Protein AF-A0A9C9GAN4-F1 (afdb_monomer)

Secondary structure (DSSP, 8-state):
--EEEEEEE-SSSS-EEEEEEEE-SSEEEEEE-TTGGGS----SSSTT-HHHHTTSPEEEE--SS-SS-GGGGGGS--S-TT-HHHHHHHHHHHHTT--PPTTHHHHHHHHHHHSSSSSSS-EEESSHHHHHHHHH--SPPPPEE--HHHHHHHHHHHHHSSS--HHHHHHH-SPPP--SSS-EEEEEEETT--SSEEBPPPSS--SSEEEEEEEE--TTTSTTHHHHHHHHHHHHHHTT-----EEEEEETTEEEEEEE-TTB-TTS-B-EEEEHHHHHHHH-TT--STTS--HHHHHHHHHHSBTTTBS-HHHHHHHHHHHHHHHHHHT-TT--GGG-EEEE-

Radius of gyration: 19.57 Å; Cα contacts (8 Å, |Δi|>4): 624; chains: 1; bounding box: 48×38×50 Å

Solvent-accessible surface area (backbone atoms only — not comparable to full-atom values): 19011 Å² total; per-residue (Å²): 118,78,43,64,31,28,34,30,33,48,60,60,97,58,74,42,62,44,26,40,38,39,35,48,93,58,36,25,32,39,36,59,32,78,74,38,65,75,63,81,60,84,41,80,36,88,86,51,19,42,92,74,47,52,89,50,72,46,77,38,75,43,41,95,74,37,68,48,57,49,67,56,46,47,27,38,42,54,88,51,83,84,29,56,56,44,42,53,50,50,54,51,33,47,75,71,76,42,80,65,53,86,64,65,50,36,52,50,55,46,24,49,68,16,14,37,81,25,74,23,36,64,23,37,23,59,39,72,66,58,46,46,57,61,71,65,60,75,71,79,62,69,74,41,70,70,44,70,68,52,24,48,41,51,50,44,34,75,72,62,74,76,48,76,55,59,61,58,40,72,68,44,48,77,50,30,26,54,54,70,84,71,41,55,46,46,27,18,27,45,50,93,46,88,79,58,41,35,23,47,52,64,92,51,74,43,79,68,44,39,45,27,42,39,35,46,47,50,63,92,82,43,66,61,50,46,61,51,51,51,51,50,46,52,54,39,41,76,73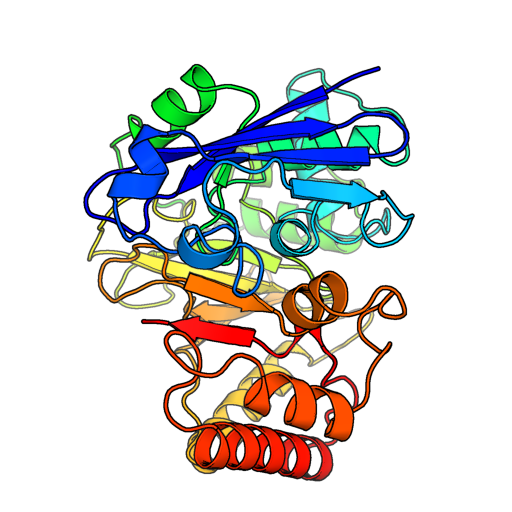,70,44,94,62,66,61,69,44,82,48,68,48,77,83,39,47,26,34,38,31,44,46,79,45,31,49,92,39,46,35,31,25,52,45,43,35,44,40,24,56,46,34,76,75,33,84,78,42,64,56,56,71,56,71,52,71,70,58,50,47,57,45,44,66,72,52,40,66,86,75,32,84,49,48,67,58,51,46,49,52,53,50,51,51,53,52,49,24,64,76,72,64,53,87,75,86,37,29,70,78,38,66,52,66,54,130

Structure (mmCIF, N/CA/C/O backbone):
data_AF-A0A9C9GAN4-F1
#
_entry.id   AF-A0A9C9GAN4-F1
#
loop_
_atom_site.group_PDB
_atom_site.id
_atom_site.type_symbol
_atom_site.label_atom_id
_atom_site.label_alt_id
_atom_site.label_comp_id
_atom_site.label_asym_id
_atom_site.label_entity_id
_atom_site.label_seq_id
_atom_site.pdbx_PDB_ins_code
_atom_site.Cartn_x
_atom_site.Cartn_y
_atom_site.Cartn_z
_atom_site.occupancy
_atom_site.B_iso_or_equiv
_atom_site.auth_seq_id
_atom_site.auth_comp_id
_atom_site.auth_asym_id
_atom_site.auth_atom_id
_atom_site.pdbx_PDB_model_num
ATOM 1 N N . MET A 1 1 ? 23.008 12.350 4.194 1.00 73.88 1 MET A N 1
ATOM 2 C CA . MET A 1 1 ? 23.650 11.175 4.845 1.00 73.88 1 MET A CA 1
ATOM 3 C C . MET A 1 1 ? 23.125 9.948 4.137 1.00 73.88 1 MET A C 1
ATOM 5 O O . MET A 1 1 ? 21.927 9.902 3.880 1.00 73.88 1 MET A O 1
ATOM 9 N N . ASP A 1 2 ? 23.997 9.008 3.795 1.00 91.94 2 ASP A N 1
ATOM 10 C CA . ASP A 1 2 ? 23.574 7.799 3.093 1.00 91.94 2 ASP A CA 1
ATOM 11 C C . ASP A 1 2 ? 22.791 6.895 4.044 1.00 91.94 2 ASP A C 1
ATOM 13 O O . ASP A 1 2 ? 23.146 6.747 5.215 1.00 91.94 2 ASP A O 1
ATOM 17 N N . ARG A 1 3 ? 21.696 6.327 3.544 1.00 95.62 3 ARG A N 1
ATOM 18 C CA . ARG A 1 3 ? 20.813 5.439 4.299 1.00 95.62 3 ARG A CA 1
ATOM 19 C C . ARG A 1 3 ? 20.802 4.072 3.657 1.00 95.62 3 ARG A C 1
ATOM 21 O O . ARG A 1 3 ? 20.780 3.966 2.433 1.00 95.62 3 ARG A O 1
ATOM 28 N N . GLU A 1 4 ? 20.760 3.041 4.481 1.00 97.62 4 GLU A N 1
ATOM 29 C CA . GLU A 1 4 ? 20.688 1.661 4.024 1.00 97.62 4 GLU A CA 1
ATOM 30 C C . GLU A 1 4 ? 19.439 0.992 4.584 1.00 97.62 4 GLU A C 1
ATOM 32 O O . GLU A 1 4 ? 19.046 1.237 5.723 1.00 97.62 4 GLU A O 1
ATOM 37 N N . ALA A 1 5 ? 18.821 0.153 3.761 1.00 98.38 5 ALA A N 1
ATOM 38 C CA . ALA A 1 5 ? 17.717 -0.708 4.145 1.00 98.38 5 ALA A CA 1
ATOM 39 C C . ALA A 1 5 ? 17.794 -2.026 3.368 1.00 98.38 5 ALA A C 1
ATOM 41 O O . ALA A 1 5 ? 18.572 -2.196 2.420 1.00 98.38 5 ALA A O 1
ATOM 42 N N . VAL A 1 6 ? 16.969 -2.984 3.758 1.00 98.56 6 VAL A N 1
ATOM 43 C CA . VAL A 1 6 ? 16.831 -4.272 3.086 1.00 98.56 6 VAL A CA 1
ATOM 44 C C . VAL A 1 6 ? 15.380 -4.480 2.698 1.00 98.56 6 VAL A C 1
ATOM 46 O O . VAL A 1 6 ? 14.474 -4.103 3.435 1.00 98.56 6 VAL A O 1
ATOM 49 N N . ILE A 1 7 ? 15.173 -5.088 1.533 1.00 98.44 7 ILE A N 1
ATOM 50 C CA . ILE A 1 7 ? 13.840 -5.468 1.068 1.00 98.44 7 ILE A CA 1
ATOM 51 C C . ILE A 1 7 ? 13.737 -6.977 1.169 1.00 98.44 7 ILE A C 1
ATOM 53 O O . ILE A 1 7 ? 14.626 -7.700 0.705 1.00 98.44 7 ILE A O 1
ATOM 57 N N . TRP A 1 8 ? 12.671 -7.436 1.802 1.00 98.00 8 TRP A N 1
ATOM 58 C CA . TRP A 1 8 ? 12.311 -8.834 1.959 1.00 98.00 8 TRP A CA 1
ATOM 59 C C . TRP A 1 8 ? 10.917 -9.068 1.389 1.00 98.00 8 TRP A C 1
ATOM 61 O O . TRP A 1 8 ? 10.168 -8.134 1.109 1.00 98.00 8 TRP A O 1
ATOM 71 N N . THR A 1 9 ? 10.588 -10.335 1.181 1.00 96.06 9 THR A N 1
ATOM 72 C CA . THR A 1 9 ? 9.240 -10.741 0.806 1.00 96.06 9 THR A CA 1
ATOM 73 C C . THR A 1 9 ? 8.926 -12.125 1.354 1.00 96.06 9 THR A C 1
ATOM 75 O O . THR A 1 9 ? 9.823 -12.959 1.495 1.00 96.06 9 THR A O 1
ATOM 78 N N . SER A 1 10 ? 7.650 -12.376 1.639 1.00 93.81 10 SER A N 1
ATOM 79 C CA . SER A 1 10 ? 7.118 -13.668 2.090 1.00 93.81 10 SER A CA 1
ATOM 80 C C . SER A 1 10 ? 6.132 -14.301 1.099 1.00 93.81 10 SER A C 1
ATOM 82 O O . SER A 1 10 ? 5.402 -15.218 1.470 1.00 93.81 10 SER A O 1
ATOM 84 N N . ILE A 1 11 ? 6.136 -13.848 -0.163 1.00 92.81 11 ILE A N 1
ATOM 85 C CA . ILE A 1 11 ? 5.285 -14.397 -1.236 1.00 92.81 11 ILE A CA 1
ATOM 86 C C . ILE A 1 11 ? 5.569 -15.882 -1.532 1.00 92.81 11 ILE A C 1
ATOM 88 O O . ILE A 1 11 ? 4.674 -16.619 -1.930 1.00 92.81 11 ILE A O 1
ATOM 92 N N . GLY A 1 12 ? 6.806 -16.340 -1.313 1.00 91.00 12 GLY A N 1
ATOM 93 C CA . GLY A 1 12 ? 7.198 -17.737 -1.500 1.00 91.00 12 GLY A CA 1
ATOM 94 C C . GLY A 1 12 ? 6.859 -18.654 -0.315 1.00 91.00 12 GLY A C 1
ATOM 95 O O . GLY A 1 12 ? 6.053 -18.352 0.573 1.00 91.00 12 GLY A O 1
ATOM 96 N N . ASP A 1 13 ? 7.528 -19.806 -0.269 1.00 88.88 13 ASP A N 1
ATOM 97 C CA . ASP A 1 13 ? 7.357 -20.775 0.821 1.00 88.88 13 ASP A CA 1
ATOM 98 C C . ASP A 1 13 ? 7.878 -20.251 2.162 1.00 88.88 13 ASP A C 1
ATOM 100 O O . ASP A 1 13 ? 7.278 -20.518 3.207 1.00 88.88 13 ASP A O 1
ATOM 104 N N . ALA A 1 14 ? 8.950 -19.458 2.122 1.00 91.25 14 ALA A N 1
ATOM 105 C CA . ALA A 1 14 ? 9.572 -18.837 3.281 1.00 91.25 14 ALA A CA 1
ATOM 106 C C . ALA A 1 14 ? 9.939 -17.369 2.998 1.00 91.25 14 ALA A C 1
ATOM 108 O O . ALA A 1 14 ? 10.222 -17.021 1.847 1.00 91.25 14 ALA A O 1
ATOM 109 N N . PRO A 1 15 ? 9.984 -16.514 4.037 1.00 94.50 15 PRO A N 1
ATOM 110 C CA . PRO A 1 15 ? 10.507 -15.163 3.913 1.00 94.50 15 PRO A CA 1
ATOM 111 C C . PRO A 1 15 ? 11.951 -15.164 3.417 1.00 94.50 15 PRO A C 1
ATOM 113 O O . PRO A 1 15 ? 12.799 -15.901 3.924 1.00 94.50 15 PRO A O 1
ATOM 116 N N . VAL A 1 16 ? 12.244 -14.315 2.438 1.00 96.62 16 VAL A N 1
ATOM 117 C CA . VAL A 1 16 ? 13.565 -14.235 1.817 1.00 96.62 16 VAL A CA 1
ATOM 118 C C . VAL A 1 16 ? 13.952 -12.783 1.560 1.00 96.62 16 VAL A C 1
ATOM 120 O O . VAL A 1 16 ? 13.134 -11.944 1.180 1.00 96.62 16 VAL A O 1
ATOM 123 N N . LYS A 1 17 ? 15.239 -12.486 1.747 1.00 98.12 17 LYS A N 1
ATOM 124 C CA . LYS A 1 17 ? 15.824 -11.196 1.391 1.00 98.12 17 LYS A CA 1
ATOM 125 C C . LYS A 1 17 ? 15.865 -11.035 -0.126 1.00 98.12 17 LYS A C 1
ATOM 127 O O . LYS A 1 17 ? 16.657 -11.707 -0.789 1.00 98.12 17 LYS A O 1
ATOM 132 N N . MET A 1 18 ? 15.099 -10.080 -0.639 1.00 98.38 18 MET A N 1
ATOM 133 C CA . MET A 1 18 ? 15.106 -9.684 -2.044 1.00 98.38 18 MET A CA 1
ATOM 134 C C . MET A 1 18 ? 16.386 -8.932 -2.402 1.00 98.38 18 MET A C 1
ATOM 136 O O . MET A 1 18 ? 17.047 -9.246 -3.391 1.00 98.38 18 MET A O 1
ATOM 140 N N . GLY A 1 19 ? 16.789 -7.966 -1.575 1.00 98.19 19 GLY A N 1
ATOM 141 C CA . GLY A 1 19 ? 17.949 -7.142 -1.886 1.00 98.19 19 GLY A CA 1
ATOM 142 C C . GLY A 1 19 ? 18.266 -6.066 -0.860 1.00 98.19 19 GLY A C 1
ATOM 143 O O . GLY A 1 19 ? 17.777 -6.087 0.271 1.00 98.19 19 GLY A O 1
ATOM 144 N N . ARG A 1 20 ? 19.147 -5.148 -1.256 1.00 98.19 20 ARG A N 1
ATOM 145 C CA . ARG A 1 20 ? 19.578 -4.001 -0.448 1.00 98.19 20 ARG A CA 1
ATOM 146 C C . ARG A 1 20 ? 19.237 -2.699 -1.147 1.00 98.19 20 ARG A C 1
ATOM 148 O O . ARG A 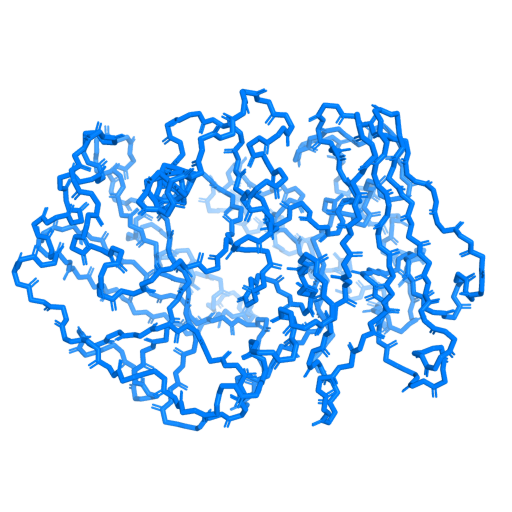1 20 ? 19.497 -2.561 -2.342 1.00 98.19 20 ARG A O 1
ATOM 155 N N . LEU A 1 21 ? 18.728 -1.759 -0.367 1.00 97.81 21 LEU A N 1
ATOM 156 C CA . LEU A 1 21 ? 18.420 -0.396 -0.755 1.00 97.81 21 LEU A CA 1
ATOM 157 C C . LEU A 1 21 ? 19.484 0.539 -0.174 1.00 97.81 21 LEU A C 1
ATOM 159 O O . LEU A 1 21 ? 19.800 0.441 1.007 1.00 97.81 21 LEU A O 1
ATOM 163 N N . ASN A 1 22 ? 20.012 1.448 -0.987 1.00 97.50 22 ASN A N 1
ATOM 164 C CA . ASN A 1 22 ? 20.910 2.515 -0.546 1.00 97.50 22 ASN A CA 1
ATOM 165 C C . ASN A 1 22 ? 20.345 3.843 -1.036 1.00 97.50 22 ASN A C 1
ATOM 167 O O . ASN A 1 22 ? 20.070 3.981 -2.228 1.00 97.50 22 ASN A O 1
ATOM 171 N N . VAL A 1 23 ? 20.162 4.810 -0.146 1.00 96.94 23 VAL A N 1
ATOM 172 C CA . VAL A 1 23 ? 19.551 6.098 -0.477 1.00 96.94 23 VAL A CA 1
ATOM 173 C C . VAL A 1 23 ? 20.495 7.227 -0.109 1.00 96.94 23 VAL A C 1
ATOM 175 O O . VAL A 1 23 ? 20.804 7.431 1.062 1.00 96.94 23 VAL A O 1
ATOM 178 N N . THR A 1 24 ? 20.934 7.962 -1.123 1.00 95.56 24 THR A N 1
ATOM 179 C CA . THR A 1 24 ? 21.704 9.201 -0.989 1.00 95.56 24 THR A CA 1
ATOM 180 C C . THR A 1 24 ? 20.769 10.394 -1.143 1.00 95.56 24 THR A C 1
ATOM 182 O O . THR A 1 24 ? 19.572 10.231 -1.383 1.00 95.56 24 THR A O 1
ATOM 185 N N . ASP A 1 25 ? 21.297 11.613 -1.064 1.00 91.25 25 ASP A N 1
ATOM 186 C CA . ASP A 1 25 ? 20.499 12.827 -1.260 1.00 91.25 25 ASP A CA 1
ATOM 187 C C . ASP A 1 25 ? 19.933 12.960 -2.696 1.00 91.25 25 ASP A C 1
ATOM 189 O O . ASP A 1 25 ? 18.913 13.615 -2.891 1.00 91.25 25 ASP A O 1
ATOM 193 N N . GLU A 1 26 ? 20.509 12.260 -3.682 1.00 94.06 26 GLU A N 1
ATOM 194 C CA . GLU A 1 26 ? 20.117 12.351 -5.100 1.00 94.06 26 GLU A CA 1
ATOM 195 C C . GLU A 1 26 ? 19.496 11.067 -5.664 1.00 94.06 26 GLU A C 1
ATOM 197 O O . GLU A 1 26 ? 18.663 11.117 -6.574 1.00 94.06 26 GLU A O 1
ATOM 202 N N . GLU A 1 27 ? 19.890 9.904 -5.145 1.00 96.56 27 GLU A N 1
ATOM 203 C CA . GLU A 1 27 ? 19.572 8.614 -5.753 1.00 96.56 27 GLU A CA 1
ATOM 204 C C . GLU A 1 27 ? 19.102 7.587 -4.727 1.00 96.56 27 GLU A C 1
ATOM 206 O O . GLU A 1 27 ? 19.539 7.555 -3.580 1.00 96.56 27 GLU A O 1
ATOM 211 N N . CYS A 1 28 ? 18.227 6.701 -5.182 1.00 97.31 28 CYS A N 1
ATOM 212 C CA . CYS A 1 28 ? 17.816 5.496 -4.491 1.00 97.31 28 CYS A CA 1
ATOM 213 C C . CYS A 1 28 ? 18.294 4.307 -5.334 1.00 97.31 28 CYS A C 1
ATOM 215 O O . CYS A 1 28 ? 17.951 4.193 -6.509 1.00 97.31 28 CYS A O 1
ATOM 217 N N . ARG A 1 29 ? 19.148 3.451 -4.773 1.00 97.94 29 ARG A N 1
ATOM 218 C CA . ARG A 1 29 ? 19.793 2.345 -5.485 1.00 97.94 29 ARG A CA 1
ATOM 219 C C . ARG A 1 29 ? 19.383 1.015 -4.887 1.00 97.94 29 ARG A C 1
ATOM 221 O O . ARG A 1 29 ? 19.499 0.835 -3.677 1.00 97.94 29 ARG A O 1
ATOM 228 N N . PHE A 1 30 ? 18.984 0.070 -5.727 1.00 98.19 30 PHE A N 1
ATOM 229 C CA . PHE A 1 30 ? 18.618 -1.275 -5.301 1.00 98.19 30 PHE A CA 1
ATOM 230 C C . PHE A 1 30 ? 19.500 -2.328 -5.967 1.00 98.19 30 PHE A C 1
ATOM 232 O O . PHE A 1 30 ? 19.786 -2.256 -7.160 1.00 98.19 30 PHE A O 1
ATOM 239 N N . ASN A 1 31 ? 19.922 -3.321 -5.189 1.00 97.50 31 ASN A N 1
ATOM 240 C CA . ASN A 1 31 ? 20.657 -4.479 -5.685 1.00 97.50 31 ASN A CA 1
ATOM 241 C C . ASN A 1 31 ? 19.983 -5.754 -5.198 1.00 97.50 31 ASN A C 1
ATOM 243 O O . ASN A 1 31 ? 19.834 -5.943 -3.986 1.00 97.50 31 ASN A O 1
ATOM 247 N N . PHE A 1 32 ? 19.652 -6.648 -6.128 1.00 98.06 32 PHE A N 1
ATOM 248 C CA . PHE A 1 32 ? 19.193 -7.984 -5.780 1.00 98.06 32 PHE A CA 1
ATOM 249 C C . PHE A 1 32 ? 20.263 -8.746 -4.998 1.00 98.06 32 PHE A C 1
ATOM 251 O O . PHE A 1 32 ? 21.462 -8.675 -5.282 1.00 98.06 32 PHE A O 1
ATOM 258 N N . ASN A 1 33 ? 19.814 -9.527 -4.022 1.00 97.50 33 ASN A N 1
ATOM 259 C CA . ASN A 1 33 ? 20.641 -10.563 -3.431 1.00 97.50 33 ASN A CA 1
ATOM 260 C C . ASN A 1 33 ? 20.889 -11.650 -4.496 1.00 97.50 33 ASN A C 1
ATOM 262 O O . ASN A 1 33 ? 19.915 -12.140 -5.069 1.00 97.50 33 ASN A O 1
ATOM 266 N N . PRO A 1 34 ? 22.140 -12.077 -4.759 1.00 95.88 34 PRO A N 1
ATOM 267 C CA . PRO A 1 34 ? 22.415 -13.128 -5.737 1.00 95.88 34 PRO A CA 1
ATOM 268 C C . PRO A 1 34 ? 21.604 -14.408 -5.521 1.00 95.88 34 PRO A C 1
ATOM 270 O O . PRO A 1 34 ? 21.174 -15.009 -6.495 1.00 95.88 34 PRO A O 1
ATOM 273 N N . ALA A 1 35 ? 21.344 -14.792 -4.266 1.00 95.81 35 ALA A N 1
ATOM 274 C CA . ALA A 1 35 ? 20.521 -15.963 -3.961 1.00 95.81 35 ALA A CA 1
ATOM 275 C C . ALA A 1 35 ? 19.043 -15.770 -4.342 1.00 95.81 35 ALA A C 1
ATOM 277 O O . ALA A 1 35 ? 18.369 -16.739 -4.669 1.00 95.81 35 ALA A O 1
ATOM 278 N N . TYR A 1 36 ? 18.542 -14.530 -4.327 1.00 97.31 36 TYR A N 1
ATOM 279 C CA . TYR A 1 36 ? 17.162 -14.223 -4.702 1.00 97.31 36 TYR A CA 1
ATOM 280 C C . TYR A 1 36 ? 16.914 -14.419 -6.199 1.00 97.31 36 TYR A C 1
ATOM 282 O O . TYR A 1 36 ? 15.849 -14.886 -6.592 1.00 97.31 36 TYR A O 1
ATOM 290 N N . LEU A 1 37 ? 17.913 -14.118 -7.034 1.00 96.19 37 LEU A N 1
ATOM 291 C CA . LEU A 1 37 ? 17.822 -14.270 -8.491 1.00 96.19 37 LEU A CA 1
ATOM 292 C C . LEU A 1 37 ? 17.569 -15.724 -8.925 1.00 96.19 37 LEU A C 1
ATOM 294 O O . LEU A 1 37 ? 17.035 -15.947 -10.005 1.00 96.19 37 LEU A O 1
ATOM 298 N N . GLU A 1 38 ? 17.898 -16.695 -8.072 1.00 95.00 38 GLU A N 1
ATOM 299 C CA . GLU A 1 38 ? 17.696 -18.127 -8.322 1.00 95.00 38 GLU A CA 1
ATOM 300 C C . GLU A 1 38 ? 16.303 -18.627 -7.877 1.00 95.00 38 GLU A C 1
ATOM 302 O O . GLU A 1 38 ? 15.956 -19.783 -8.107 1.00 95.00 38 GLU A O 1
ATOM 307 N N . THR A 1 39 ? 15.487 -17.785 -7.226 1.00 94.25 39 THR A N 1
ATOM 308 C CA . THR A 1 39 ? 14.204 -18.203 -6.617 1.00 94.25 39 THR A CA 1
ATOM 309 C C . THR A 1 39 ? 13.027 -18.241 -7.589 1.00 94.25 39 THR A C 1
ATOM 311 O O . THR A 1 39 ? 11.997 -18.826 -7.270 1.00 94.25 39 THR A O 1
ATOM 314 N N . SER A 1 40 ? 13.154 -17.615 -8.764 1.00 92.62 40 SER A N 1
ATOM 315 C CA . SER A 1 40 ? 12.046 -17.369 -9.707 1.00 92.62 40 SER A CA 1
ATOM 316 C C . SER A 1 40 ? 10.866 -16.564 -9.132 1.00 92.62 40 SER A C 1
ATOM 318 O O . SER A 1 40 ? 9.820 -16.487 -9.770 1.00 92.62 40 SER A O 1
ATOM 320 N N . LEU A 1 41 ? 11.019 -15.952 -7.951 1.00 94.50 41 LEU A N 1
ATOM 321 C CA . LEU A 1 41 ? 9.993 -15.103 -7.345 1.00 94.50 41 LEU A CA 1
ATOM 322 C C . LEU A 1 41 ? 9.917 -13.723 -8.037 1.00 94.50 41 LEU A C 1
ATOM 324 O O . LEU A 1 41 ? 10.906 -13.283 -8.636 1.00 94.50 41 LEU A O 1
ATOM 328 N N . PRO A 1 42 ? 8.774 -13.014 -7.943 1.00 94.38 42 PRO A N 1
ATOM 329 C CA . PRO A 1 42 ? 8.617 -11.659 -8.480 1.00 94.38 42 PRO A CA 1
ATOM 330 C C . PRO A 1 42 ? 9.601 -10.649 -7.874 1.00 94.38 42 PRO A C 1
ATOM 332 O O . PRO A 1 42 ? 10.031 -10.795 -6.739 1.00 94.38 42 PRO A O 1
ATOM 335 N N . GLY A 1 43 ? 9.959 -9.596 -8.613 1.00 94.94 43 GLY A N 1
ATOM 336 C CA . GLY A 1 43 ? 10.813 -8.518 -8.087 1.00 94.94 43 GLY A CA 1
ATOM 337 C C . GLY A 1 43 ? 10.036 -7.477 -7.291 1.00 94.94 43 GLY A C 1
ATOM 338 O O . GLY A 1 43 ? 8.906 -7.727 -6.897 1.00 94.94 43 GLY A O 1
ATOM 339 N N . MET A 1 44 ? 10.617 -6.285 -7.108 1.00 94.94 44 MET A N 1
ATOM 340 C CA . MET A 1 44 ? 9.903 -5.171 -6.458 1.00 94.94 44 MET A CA 1
ATOM 341 C C . MET A 1 44 ? 8.642 -4.765 -7.233 1.00 94.94 44 MET A C 1
ATOM 343 O O . MET A 1 44 ? 7.669 -4.321 -6.631 1.00 94.94 44 MET A O 1
ATOM 347 N N . GLY A 1 45 ? 8.686 -4.906 -8.559 1.00 94.81 45 GLY A N 1
ATOM 348 C CA . GLY A 1 45 ? 7.623 -4.532 -9.481 1.00 94.81 45 GLY A CA 1
ATOM 349 C C . GLY A 1 45 ? 7.819 -5.174 -10.853 1.00 94.81 45 GLY A C 1
ATOM 350 O O . GLY A 1 45 ? 8.818 -5.853 -11.112 1.00 94.81 45 GLY A O 1
ATOM 351 N N . VAL A 1 46 ? 6.875 -4.917 -11.750 1.00 94.06 46 VAL A N 1
ATOM 352 C CA . VAL A 1 46 ? 6.776 -5.445 -13.113 1.00 94.06 46 VAL A CA 1
ATOM 353 C C . VAL A 1 46 ? 8.043 -5.149 -13.917 1.00 94.06 46 VAL A C 1
ATOM 355 O O . VAL A 1 46 ? 8.629 -6.048 -14.524 1.00 94.06 46 VAL A O 1
ATOM 358 N N . LEU A 1 47 ? 8.498 -3.892 -13.896 1.00 93.56 47 LEU A N 1
ATOM 359 C CA . LEU A 1 47 ? 9.686 -3.445 -14.637 1.00 93.56 47 LEU A CA 1
ATOM 360 C C . LEU A 1 47 ? 10.998 -3.703 -13.882 1.00 93.56 47 LEU A C 1
ATOM 362 O O . LEU A 1 47 ? 12.071 -3.705 -14.483 1.00 93.56 47 LEU A O 1
ATOM 366 N N . HIS A 1 48 ? 10.913 -3.969 -12.580 1.00 94.88 48 HIS A N 1
ATOM 367 C CA . HIS A 1 48 ? 12.041 -4.271 -11.705 1.00 94.88 48 HIS A CA 1
ATOM 368 C C . HIS A 1 48 ? 12.032 -5.745 -11.264 1.00 94.88 48 HIS A C 1
ATOM 370 O O . HIS A 1 48 ? 12.276 -6.062 -10.098 1.00 94.88 48 HIS A O 1
ATOM 376 N N . SER A 1 49 ? 11.759 -6.656 -12.205 1.00 92.69 49 SER A N 1
ATOM 377 C CA . SER A 1 49 ? 11.770 -8.107 -11.981 1.00 92.69 49 SER A CA 1
ATOM 378 C C . SER A 1 49 ? 13.182 -8.717 -12.104 1.00 92.69 49 SER A C 1
ATOM 380 O O . SER A 1 49 ? 14.014 -8.202 -12.862 1.00 92.69 49 SER A O 1
ATOM 382 N N . PRO A 1 50 ? 13.483 -9.843 -11.421 1.00 93.81 50 PRO A N 1
ATOM 383 C CA . PRO A 1 50 ? 14.791 -10.498 -11.492 1.00 93.81 50 PRO A CA 1
ATOM 384 C C . PRO A 1 50 ? 15.229 -10.849 -12.915 1.00 93.81 50 PRO A C 1
ATOM 386 O O . PRO A 1 50 ? 16.398 -10.676 -13.252 1.00 93.81 50 PRO A O 1
ATOM 389 N N . GLY A 1 51 ? 14.295 -11.296 -13.762 1.00 89.75 51 GLY A N 1
ATOM 390 C CA . GLY A 1 51 ? 14.579 -11.679 -15.148 1.00 89.75 51 GLY A CA 1
ATOM 391 C C . GLY A 1 51 ? 14.974 -10.506 -16.052 1.00 89.75 51 GLY A C 1
ATOM 392 O O . GLY A 1 51 ? 15.716 -10.704 -17.010 1.00 89.75 51 GLY A O 1
ATOM 393 N N . ILE A 1 52 ? 14.519 -9.289 -15.736 1.00 89.75 52 ILE A N 1
ATOM 394 C CA . ILE A 1 52 ? 14.857 -8.068 -16.484 1.00 89.75 52 ILE A CA 1
ATOM 395 C C . ILE A 1 52 ? 16.155 -7.453 -15.950 1.00 89.75 52 ILE A C 1
ATOM 397 O O . ILE A 1 52 ? 17.034 -7.061 -16.716 1.00 89.75 52 ILE A O 1
ATOM 401 N N . VAL A 1 53 ? 16.278 -7.357 -14.627 1.00 91.81 53 VAL A N 1
ATOM 402 C CA . VAL A 1 53 ? 17.341 -6.589 -13.962 1.00 91.81 53 VAL A CA 1
ATOM 403 C C . VAL A 1 53 ? 18.614 -7.413 -13.771 1.00 91.81 53 VAL A C 1
ATOM 405 O O . VAL A 1 53 ? 19.730 -6.914 -13.961 1.00 91.81 53 VAL A O 1
ATOM 408 N N . GLY A 1 54 ? 18.463 -8.683 -13.391 1.00 92.00 54 GLY A N 1
ATOM 409 C CA . GLY A 1 54 ? 19.563 -9.569 -13.034 1.00 92.00 54 GLY A CA 1
ATOM 410 C C . GLY A 1 54 ? 20.436 -8.997 -11.914 1.00 92.00 54 GLY A C 1
ATOM 411 O O . GLY A 1 54 ? 19.955 -8.589 -10.860 1.00 92.00 54 GLY A O 1
ATOM 412 N N . ARG A 1 55 ? 21.754 -8.973 -12.144 1.00 92.38 55 ARG A N 1
ATOM 413 C CA . ARG A 1 55 ? 22.755 -8.485 -11.174 1.00 92.38 55 ARG A CA 1
ATOM 414 C C . ARG A 1 55 ? 23.057 -6.990 -11.294 1.00 92.38 55 ARG A C 1
ATOM 416 O O . ARG A 1 55 ? 23.944 -6.502 -10.597 1.00 92.38 55 ARG A O 1
ATOM 423 N N . ASN A 1 56 ? 22.388 -6.282 -12.200 1.00 92.06 56 ASN A N 1
ATOM 424 C CA . ASN A 1 56 ? 22.651 -4.865 -12.399 1.00 92.06 56 ASN A CA 1
ATOM 425 C C . ASN A 1 56 ? 22.044 -4.047 -11.249 1.00 92.06 56 ASN A C 1
ATOM 427 O O . ASN A 1 56 ? 20.910 -4.323 -10.851 1.00 92.06 56 ASN A O 1
ATOM 431 N N . PRO A 1 57 ? 22.755 -3.032 -10.728 1.00 93.00 57 PRO A N 1
ATOM 432 C CA . PRO A 1 57 ? 22.162 -2.100 -9.783 1.00 93.00 57 PRO A CA 1
ATOM 433 C C . PRO A 1 57 ? 21.035 -1.325 -10.467 1.00 93.00 57 PRO A C 1
ATOM 435 O O . PRO A 1 57 ? 21.244 -0.698 -11.508 1.00 93.00 57 PRO A O 1
ATOM 438 N N . LEU A 1 58 ? 19.857 -1.317 -9.853 1.00 96.25 58 LEU A N 1
ATOM 439 C CA . LEU A 1 58 ? 18.816 -0.357 -10.190 1.00 96.25 58 LEU A CA 1
ATOM 440 C C . LEU A 1 58 ? 19.176 0.988 -9.580 1.00 96.25 58 LEU A C 1
ATOM 442 O O . LEU A 1 58 ? 19.569 1.061 -8.414 1.00 96.25 58 LEU A O 1
ATOM 446 N N . VAL A 1 59 ? 19.012 2.054 -10.357 1.00 96.56 59 VAL A N 1
ATOM 447 C CA . VAL A 1 59 ? 19.256 3.426 -9.912 1.00 96.56 59 VAL A CA 1
ATOM 448 C C . VAL A 1 59 ? 18.028 4.262 -10.230 1.00 96.56 59 VAL A C 1
ATOM 450 O O . VAL A 1 59 ? 17.677 4.461 -11.392 1.00 96.56 59 VAL A O 1
ATOM 453 N N . TRP A 1 60 ? 17.393 4.771 -9.183 1.00 96.69 60 TRP A N 1
ATOM 454 C CA . TRP A 1 60 ? 16.283 5.700 -9.260 1.00 96.69 60 TRP A CA 1
ATOM 455 C C . TRP A 1 60 ? 16.748 7.096 -8.861 1.00 96.69 60 TRP A C 1
ATOM 457 O O . TRP A 1 60 ? 17.260 7.302 -7.759 1.00 96.69 60 TRP A O 1
ATOM 467 N N . LYS A 1 61 ? 16.555 8.074 -9.748 1.00 95.81 61 LYS A N 1
ATOM 468 C CA . LYS A 1 61 ? 16.801 9.479 -9.415 1.00 95.81 61 LYS A CA 1
ATOM 469 C C . LYS A 1 61 ? 15.648 9.980 -8.552 1.00 95.81 61 LYS A C 1
ATOM 471 O O . LYS A 1 61 ? 14.508 9.998 -9.010 1.00 95.81 61 LYS A O 1
ATOM 476 N N . ARG A 1 62 ? 15.952 10.407 -7.327 1.00 94.06 62 ARG A N 1
ATOM 477 C CA . ARG A 1 62 ? 14.945 10.859 -6.366 1.00 94.06 62 ARG A CA 1
ATOM 478 C C . ARG A 1 62 ? 14.241 12.107 -6.885 1.00 94.06 62 ARG A C 1
ATOM 480 O O . ARG A 1 62 ? 14.854 12.997 -7.478 1.00 94.06 62 ARG A O 1
ATOM 487 N N . THR A 1 63 ? 12.942 12.164 -6.644 1.00 92.19 63 THR A N 1
ATOM 488 C CA . THR A 1 63 ? 12.108 13.337 -6.910 1.00 92.19 63 THR A CA 1
ATOM 489 C C . THR A 1 63 ? 11.285 13.650 -5.667 1.00 92.19 63 THR A C 1
ATOM 491 O O . THR A 1 63 ? 11.191 12.826 -4.760 1.00 92.19 63 THR A O 1
ATOM 494 N N . GLU A 1 64 ? 10.670 14.829 -5.624 1.00 88.00 64 GLU A N 1
ATOM 495 C CA . GLU A 1 64 ? 9.742 15.199 -4.548 1.00 88.00 64 GLU A CA 1
ATOM 496 C C . GLU A 1 64 ? 8.578 14.198 -4.426 1.00 88.00 64 GLU A C 1
ATOM 498 O O . GLU A 1 64 ? 8.154 13.838 -3.331 1.00 88.00 64 GLU A O 1
ATOM 503 N N . TYR A 1 65 ? 8.105 13.686 -5.561 1.00 88.06 65 TYR A N 1
ATOM 504 C CA . TYR A 1 65 ? 6.976 12.762 -5.622 1.00 88.06 65 TYR A CA 1
ATOM 505 C C . TYR A 1 65 ? 7.369 11.319 -5.294 1.00 88.06 65 TYR A C 1
ATOM 507 O O . TYR A 1 65 ? 6.664 10.625 -4.551 1.00 88.06 65 TYR A O 1
ATOM 515 N N . PHE A 1 66 ? 8.527 10.896 -5.803 1.00 93.44 66 PHE A N 1
ATOM 516 C CA . PHE A 1 66 ? 9.112 9.573 -5.608 1.00 93.44 66 PHE A CA 1
ATOM 517 C C . PHE A 1 66 ? 10.490 9.712 -4.951 1.00 93.44 66 PHE A C 1
ATOM 519 O O . PHE A 1 66 ? 11.518 9.689 -5.644 1.00 93.44 66 PHE A O 1
ATOM 526 N N . PRO A 1 67 ? 10.527 9.888 -3.616 1.00 92.31 67 PRO A N 1
ATOM 527 C CA . PRO A 1 67 ? 11.780 10.023 -2.879 1.00 92.31 67 PRO A CA 1
ATOM 528 C C . PRO A 1 67 ? 12.535 8.689 -2.742 1.00 92.31 67 PRO A C 1
ATOM 530 O O . PRO A 1 67 ? 13.720 8.693 -2.409 1.00 92.31 67 PRO A O 1
ATOM 533 N N . VAL A 1 68 ? 11.854 7.577 -3.026 1.00 95.38 68 VAL A N 1
ATOM 534 C CA . VAL A 1 68 ? 12.359 6.206 -3.193 1.00 95.38 68 VAL A CA 1
ATOM 535 C C . VAL A 1 68 ? 11.766 5.613 -4.481 1.00 95.38 68 VAL A C 1
ATOM 537 O O . VAL A 1 68 ? 11.019 6.306 -5.178 1.00 95.38 68 VAL A O 1
ATOM 540 N N . PHE A 1 69 ? 12.089 4.356 -4.799 1.00 96.94 69 PHE A N 1
ATOM 541 C CA . PHE A 1 69 ? 11.472 3.622 -5.911 1.00 96.94 69 PHE A CA 1
ATOM 542 C C . PHE A 1 69 ? 9.931 3.706 -5.872 1.00 96.94 69 PHE A C 1
ATOM 544 O O . PHE A 1 69 ? 9.358 3.564 -4.784 1.00 96.94 69 PHE A O 1
ATOM 551 N N . PRO A 1 70 ? 9.252 3.930 -7.016 1.00 95.81 70 PRO A N 1
ATOM 552 C CA . PRO A 1 70 ? 7.792 4.029 -7.075 1.00 95.81 70 PRO A CA 1
ATOM 553 C C . PRO A 1 70 ? 7.047 2.841 -6.458 1.00 95.81 70 PRO A C 1
ATOM 555 O O . PRO A 1 70 ? 6.008 3.042 -5.831 1.00 95.81 70 PRO A O 1
ATOM 558 N N . GLU A 1 71 ? 7.615 1.638 -6.529 1.00 95.88 71 GLU A N 1
ATOM 559 C CA . GLU A 1 71 ? 7.049 0.406 -5.968 1.00 95.88 71 GLU A CA 1
ATOM 560 C C . GLU A 1 71 ? 6.885 0.462 -4.449 1.00 95.88 71 GLU A C 1
ATOM 562 O O . GLU A 1 71 ? 6.006 -0.183 -3.882 1.00 95.88 71 GLU A O 1
ATOM 567 N N . LEU A 1 72 ? 7.728 1.247 -3.778 1.00 95.31 72 LEU A N 1
ATOM 568 C CA . LEU A 1 72 ? 7.722 1.398 -2.325 1.00 95.31 72 LEU A CA 1
ATOM 569 C C . LEU A 1 72 ? 6.834 2.563 -1.874 1.00 95.31 72 LEU A C 1
ATOM 571 O O . LEU A 1 72 ? 6.677 2.791 -0.677 1.00 95.31 72 LEU A O 1
ATOM 575 N N . LYS A 1 73 ? 6.243 3.321 -2.809 1.00 89.50 73 LYS A N 1
ATOM 576 C CA . LYS A 1 73 ? 5.448 4.516 -2.497 1.00 89.50 73 LYS A CA 1
ATOM 577 C C . LYS A 1 73 ? 4.211 4.189 -1.662 1.00 89.50 73 LYS A C 1
ATOM 579 O O . LYS A 1 73 ? 3.852 4.982 -0.799 1.00 89.50 73 LYS A O 1
ATOM 584 N N . SER A 1 74 ? 3.587 3.033 -1.888 1.00 86.31 74 SER A N 1
ATOM 585 C CA . SER A 1 74 ? 2.410 2.574 -1.132 1.00 86.31 74 SER A CA 1
ATOM 586 C C . SER A 1 74 ? 2.706 2.307 0.349 1.00 86.31 74 SER A C 1
ATOM 588 O O . SER A 1 74 ? 1.778 2.317 1.158 1.00 86.31 74 SER A O 1
ATOM 590 N N . LEU A 1 75 ? 3.984 2.111 0.691 1.00 92.06 75 LEU A N 1
ATOM 591 C CA . LEU A 1 75 ? 4.502 1.867 2.041 1.00 92.06 75 LEU A CA 1
ATOM 592 C C . LEU A 1 75 ? 4.856 3.168 2.784 1.00 92.06 75 LEU A C 1
ATOM 594 O O . LEU A 1 75 ? 5.496 3.151 3.835 1.00 92.06 75 LEU A O 1
ATOM 598 N N . ILE A 1 76 ? 4.498 4.317 2.212 1.00 90.38 76 ILE A N 1
ATOM 599 C CA . ILE A 1 76 ? 4.691 5.631 2.813 1.00 90.38 76 ILE A CA 1
ATOM 600 C C . ILE A 1 76 ? 3.350 6.357 2.691 1.00 90.38 76 ILE A C 1
ATOM 602 O O . ILE A 1 76 ? 2.925 6.659 1.573 1.00 90.38 76 ILE A O 1
ATOM 606 N N . PRO A 1 77 ? 2.660 6.685 3.800 1.00 89.88 77 PRO A N 1
ATOM 607 C CA . PRO A 1 77 ? 1.405 7.419 3.706 1.00 89.88 77 PRO A CA 1
ATOM 608 C C . PRO A 1 77 ? 1.629 8.783 3.020 1.00 89.88 77 PRO A C 1
ATOM 610 O O . PRO A 1 77 ? 2.764 9.273 2.983 1.00 89.88 77 PRO A O 1
ATOM 613 N N . PRO A 1 78 ? 0.586 9.470 2.533 1.00 88.62 78 PRO A N 1
ATOM 614 C CA . PRO A 1 78 ? 0.725 10.798 1.932 1.00 88.62 78 PRO A CA 1
ATOM 615 C C . PRO A 1 78 ? 1.382 11.827 2.864 1.00 88.62 78 PRO A C 1
ATOM 617 O O . PRO A 1 78 ? 1.008 11.931 4.031 1.00 88.62 78 PRO A O 1
ATOM 620 N N . GLY A 1 79 ? 2.306 12.635 2.330 1.00 85.94 79 GLY A N 1
ATOM 621 C CA . GLY A 1 79 ? 3.110 13.629 3.067 1.00 85.94 79 GLY A CA 1
ATOM 622 C C . GLY A 1 79 ? 2.344 14.788 3.720 1.00 85.94 79 GLY A C 1
ATOM 623 O O . GLY A 1 79 ? 2.959 15.663 4.315 1.00 85.94 79 GLY A O 1
ATOM 624 N N . ASN A 1 80 ? 1.013 14.813 3.619 1.00 83.50 80 ASN A N 1
ATOM 625 C CA . ASN A 1 80 ? 0.180 15.783 4.320 1.00 83.50 80 ASN A CA 1
ATOM 626 C C . ASN A 1 80 ? 0.280 15.549 5.837 1.00 83.50 80 ASN A C 1
ATOM 628 O O . ASN A 1 80 ? 0.004 14.448 6.313 1.00 83.50 80 ASN A O 1
ATOM 632 N N . GLU A 1 81 ? 0.620 16.587 6.598 1.00 76.12 81 GLU A N 1
ATOM 633 C CA . GLU A 1 81 ? 0.709 16.528 8.062 1.00 76.12 81 GLU A CA 1
ATOM 634 C C . GLU A 1 81 ? -0.624 16.164 8.729 1.00 76.12 81 GLU A C 1
ATOM 636 O O . GLU A 1 81 ? -0.625 15.639 9.834 1.00 76.12 81 GLU A O 1
ATOM 641 N N . GLN A 1 82 ? -1.755 16.385 8.057 1.00 83.12 82 GLN A N 1
ATOM 642 C CA . GLN A 1 82 ? -3.088 15.992 8.530 1.00 83.12 82 GLN A CA 1
ATOM 643 C C . GLN A 1 82 ? -3.509 14.592 8.055 1.00 83.12 82 GLN A C 1
ATOM 645 O O . GLN A 1 82 ? -4.669 14.204 8.189 1.00 83.12 82 GLN A O 1
ATOM 650 N N . ASN A 1 83 ? -2.595 13.817 7.464 1.00 88.69 83 ASN A N 1
ATOM 651 C CA . ASN A 1 83 ? -2.872 12.428 7.132 1.00 88.69 83 ASN A CA 1
ATOM 652 C C . ASN A 1 83 ? -2.892 11.572 8.408 1.00 88.69 83 ASN A C 1
ATOM 654 O O . ASN A 1 83 ? -1.895 11.475 9.123 1.00 88.69 83 ASN A O 1
ATOM 658 N N . PHE A 1 84 ? -4.021 10.902 8.642 1.00 89.50 84 PHE A N 1
ATOM 659 C CA . PHE A 1 84 ? -4.262 10.069 9.822 1.00 89.50 84 PHE A CA 1
ATOM 660 C C . PHE A 1 84 ? -3.157 9.035 10.077 1.00 89.50 84 PHE A C 1
ATOM 662 O O . PHE A 1 84 ? -2.652 8.938 11.193 1.00 89.50 84 PHE A O 1
ATOM 669 N N . GLN A 1 85 ? -2.737 8.284 9.053 1.00 89.50 85 GLN A N 1
ATOM 670 C CA . GLN A 1 85 ? -1.708 7.261 9.240 1.00 89.50 85 GLN A CA 1
ATOM 671 C C . GLN A 1 85 ? -0.344 7.866 9.540 1.00 89.50 85 GLN A C 1
ATOM 673 O O . GLN A 1 85 ? 0.361 7.374 10.417 1.00 89.50 85 GLN A O 1
ATOM 678 N N . ARG A 1 86 ? 0.016 8.959 8.853 1.00 91.56 86 ARG A N 1
ATOM 679 C CA . ARG A 1 86 ? 1.257 9.690 9.138 1.00 91.56 86 ARG A CA 1
ATOM 680 C C . ARG A 1 86 ? 1.311 10.114 10.597 1.00 91.56 86 ARG A C 1
ATOM 682 O O . ARG A 1 86 ? 2.304 9.862 11.267 1.00 91.56 86 ARG A O 1
ATOM 689 N N . LYS A 1 87 ? 0.230 10.723 11.085 1.00 90.56 87 LYS A N 1
ATOM 690 C CA . LYS A 1 87 ? 0.107 11.173 12.472 1.00 90.56 87 LYS A CA 1
ATOM 691 C C . LYS A 1 87 ? 0.215 10.017 13.457 1.00 90.56 87 LYS A C 1
ATOM 693 O O . LYS A 1 87 ? 0.937 10.141 14.440 1.00 90.56 87 LYS A O 1
ATOM 698 N N . LEU A 1 88 ? -0.444 8.893 13.176 1.00 90.50 88 LEU A N 1
ATOM 699 C CA . LEU A 1 88 ? -0.402 7.722 14.051 1.00 90.50 88 LEU A CA 1
ATOM 700 C C . LEU A 1 88 ? 1.019 7.148 14.153 1.00 90.50 88 LEU A C 1
ATOM 702 O O . LEU A 1 88 ? 1.494 6.854 15.247 1.00 90.50 88 LEU A O 1
ATOM 706 N N . ILE A 1 89 ? 1.723 7.045 13.023 1.00 91.12 89 ILE A N 1
ATOM 707 C CA . ILE A 1 89 ? 3.099 6.535 12.988 1.00 91.12 89 ILE A CA 1
ATOM 708 C C . ILE A 1 89 ? 4.070 7.529 13.639 1.00 91.12 89 ILE A C 1
ATOM 710 O O . ILE A 1 89 ? 4.955 7.113 14.379 1.00 91.12 89 ILE A O 1
ATOM 714 N N . LEU A 1 90 ? 3.894 8.838 13.434 1.00 91.75 90 LEU A N 1
ATOM 715 C CA . LEU A 1 90 ? 4.694 9.866 14.110 1.00 91.75 90 LEU A CA 1
ATOM 716 C C . LEU A 1 90 ? 4.501 9.846 15.633 1.00 91.75 90 LEU A C 1
ATOM 718 O O . LEU A 1 90 ? 5.478 9.985 16.364 1.00 91.75 90 LEU A O 1
ATOM 722 N N . ALA A 1 91 ? 3.275 9.624 16.115 1.00 90.75 91 ALA A N 1
ATOM 723 C CA . ALA A 1 91 ? 3.009 9.449 17.542 1.00 90.75 91 ALA A CA 1
ATOM 724 C C . ALA A 1 91 ? 3.707 8.193 18.097 1.00 90.75 91 ALA A C 1
ATOM 726 O O . ALA A 1 91 ? 4.305 8.240 19.172 1.00 90.75 91 ALA A O 1
ATOM 727 N N . TYR A 1 92 ? 3.713 7.092 17.338 1.00 91.69 92 TYR A N 1
ATOM 728 C CA . TYR A 1 92 ? 4.483 5.897 17.692 1.00 91.69 92 TYR A CA 1
ATOM 729 C C . TYR A 1 92 ? 5.996 6.159 17.728 1.00 91.69 92 TYR A C 1
ATOM 731 O O . TYR A 1 92 ? 6.654 5.768 18.689 1.00 91.69 92 TYR A O 1
ATOM 739 N N . LEU A 1 93 ? 6.549 6.846 16.722 1.00 92.56 93 LEU A N 1
ATOM 740 C CA . LEU A 1 93 ? 7.969 7.211 16.676 1.00 92.56 93 LEU A CA 1
ATOM 741 C C . LEU A 1 93 ? 8.364 8.060 17.892 1.00 92.56 93 LEU A C 1
ATOM 743 O O . LEU A 1 93 ? 9.356 7.754 18.550 1.00 92.56 93 LEU A O 1
ATOM 747 N N . ALA A 1 94 ? 7.549 9.053 18.259 1.00 92.06 94 ALA A N 1
ATOM 748 C CA . ALA A 1 94 ? 7.788 9.876 19.442 1.00 92.06 94 ALA A CA 1
ATOM 749 C C . ALA A 1 94 ? 7.811 9.048 20.740 1.00 92.06 94 ALA A C 1
ATOM 751 O O . ALA A 1 94 ? 8.640 9.297 21.611 1.00 92.06 94 ALA A O 1
ATOM 752 N N . LYS A 1 95 ? 6.956 8.022 20.851 1.00 90.44 95 LYS A N 1
ATOM 753 C CA . LYS A 1 95 ? 6.904 7.109 22.007 1.00 90.44 95 LYS A CA 1
ATOM 754 C C . LYS A 1 95 ? 8.152 6.237 22.163 1.00 90.44 95 LYS A C 1
ATOM 756 O O . LYS A 1 95 ? 8.446 5.790 23.268 1.00 90.44 95 LYS A O 1
ATOM 761 N N . ILE A 1 96 ? 8.872 5.988 21.071 1.00 91.81 96 ILE A N 1
ATOM 762 C CA . ILE A 1 96 ? 10.162 5.285 21.080 1.00 91.81 96 ILE A CA 1
ATOM 763 C C . ILE A 1 96 ? 11.351 6.256 20.989 1.00 91.81 96 ILE A C 1
ATOM 765 O O . ILE A 1 96 ? 12.432 5.863 20.556 1.00 91.81 96 ILE A O 1
ATOM 769 N N . ASP A 1 97 ? 11.142 7.517 21.384 1.00 93.69 97 ASP A N 1
ATOM 770 C CA . ASP A 1 97 ? 12.139 8.593 21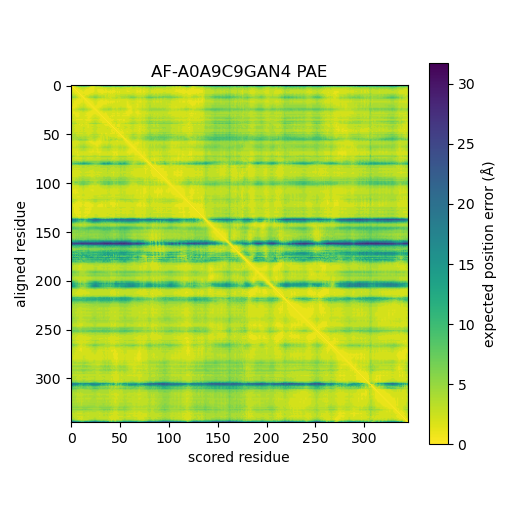.409 1.00 93.69 97 ASP A CA 1
ATOM 771 C C . ASP A 1 97 ? 12.778 8.903 20.038 1.00 93.69 97 ASP A C 1
ATOM 773 O O . ASP A 1 97 ? 13.905 9.396 19.949 1.00 93.69 97 ASP A O 1
ATOM 777 N N . VAL A 1 98 ? 12.050 8.653 18.943 1.00 93.88 98 VAL A N 1
ATOM 778 C CA . VAL A 1 98 ? 12.461 9.010 17.579 1.00 93.88 98 VAL A CA 1
ATOM 779 C C . VAL A 1 98 ? 11.657 10.213 17.096 1.00 93.88 98 VAL A C 1
ATOM 781 O O . VAL A 1 98 ? 10.448 10.149 16.902 1.00 93.88 98 VAL A O 1
ATOM 784 N N . THR A 1 99 ? 12.339 11.336 16.871 1.00 92.75 99 THR A N 1
ATOM 785 C CA . THR A 1 99 ? 11.740 12.559 16.311 1.00 92.75 99 THR A CA 1
ATOM 786 C C . THR A 1 99 ? 12.463 12.915 15.007 1.00 92.75 99 THR A C 1
ATOM 788 O O . THR A 1 99 ? 13.505 13.577 15.053 1.00 92.75 99 THR A O 1
ATOM 791 N N . PRO A 1 100 ? 11.977 12.439 13.844 1.00 91.25 100 PRO A N 1
ATOM 792 C CA . PRO A 1 100 ? 12.622 12.700 12.563 1.00 91.25 100 PRO A CA 1
ATOM 793 C C . PRO A 1 100 ? 12.516 14.177 12.175 1.00 91.25 100 PRO A C 1
ATOM 795 O O . PRO A 1 100 ? 11.564 14.871 12.536 1.00 91.25 100 PRO A O 1
ATOM 798 N N . ALA A 1 101 ? 13.474 14.658 11.381 1.00 91.00 101 ALA A N 1
ATOM 799 C CA . ALA A 1 101 ? 13.348 15.969 10.758 1.00 91.00 101 ALA A CA 1
ATOM 800 C C . ALA A 1 101 ? 12.220 15.974 9.708 1.00 91.00 101 ALA A C 1
ATOM 802 O O . ALA A 1 101 ? 11.839 14.938 9.152 1.00 91.00 101 ALA A O 1
ATOM 803 N N . ILE A 1 102 ? 11.697 17.162 9.412 1.00 87.75 102 ILE A N 1
ATOM 804 C CA . ILE A 1 102 ? 10.658 17.347 8.392 1.00 87.75 102 ILE A CA 1
ATOM 805 C C . ILE A 1 102 ? 11.193 16.924 7.014 1.00 87.75 102 ILE A C 1
ATOM 807 O O . ILE A 1 102 ? 12.374 17.094 6.701 1.00 87.75 102 ILE A O 1
ATOM 811 N N . GLY A 1 103 ? 10.304 16.400 6.170 1.00 90.25 103 GLY A N 1
ATOM 812 C CA . GLY A 1 103 ? 10.619 15.982 4.807 1.00 90.25 103 GLY A CA 1
ATOM 813 C C . GLY A 1 103 ? 11.032 14.517 4.749 1.00 90.25 103 GLY A C 1
ATOM 814 O O . GLY A 1 103 ? 10.426 13.667 5.397 1.00 90.25 103 GLY A O 1
ATOM 815 N N . PHE A 1 104 ? 12.062 14.208 3.961 1.00 92.44 104 PHE A N 1
ATOM 816 C CA . PHE A 1 104 ? 12.425 12.818 3.684 1.00 92.44 104 PHE A CA 1
ATOM 817 C C . PHE A 1 104 ? 12.863 12.022 4.920 1.00 92.44 104 PHE A C 1
ATOM 819 O O . PHE A 1 104 ? 12.640 10.819 4.953 1.00 92.44 104 PHE A O 1
ATOM 826 N N . GLU A 1 105 ? 13.441 12.658 5.946 1.00 93.75 105 GLU A N 1
ATOM 827 C CA . GLU A 1 105 ? 13.791 11.940 7.184 1.00 93.75 105 GLU A CA 1
ATOM 828 C C . GLU A 1 105 ? 12.556 11.334 7.850 1.00 93.75 105 GLU A C 1
ATOM 830 O O . GLU A 1 105 ? 12.603 10.209 8.334 1.00 93.75 105 GLU A O 1
ATOM 835 N N . THR A 1 106 ? 11.431 12.053 7.822 1.00 93.69 106 THR A N 1
ATOM 836 C CA . THR A 1 106 ? 10.154 11.540 8.323 1.00 93.69 106 THR A CA 1
ATOM 837 C C . THR A 1 106 ? 9.693 10.336 7.511 1.00 93.69 106 THR A C 1
ATOM 839 O O . THR A 1 106 ? 9.358 9.304 8.087 1.00 93.69 106 THR A O 1
ATOM 842 N N . ASP A 1 107 ? 9.711 10.435 6.181 1.00 93.94 107 ASP A N 1
ATOM 843 C CA . ASP A 1 107 ? 9.313 9.332 5.299 1.00 93.94 107 ASP A CA 1
ATOM 844 C C . ASP A 1 107 ? 10.210 8.102 5.480 1.00 93.94 107 ASP A C 1
ATOM 846 O O . ASP A 1 107 ? 9.726 6.971 5.441 1.00 93.94 107 ASP A O 1
ATOM 850 N N . TRP A 1 108 ? 11.506 8.320 5.706 1.00 95.62 108 TRP A N 1
ATOM 851 C CA . TRP A 1 108 ? 12.466 7.256 5.953 1.00 95.62 108 TRP A CA 1
ATOM 852 C C . TRP A 1 108 ? 12.189 6.527 7.267 1.00 95.62 108 TRP A C 1
ATOM 854 O O . TRP A 1 108 ? 12.066 5.304 7.257 1.00 95.62 108 TRP A O 1
ATOM 864 N N . GLU A 1 109 ? 12.036 7.249 8.381 1.00 95.44 109 GLU A N 1
ATOM 865 C CA . GLU A 1 109 ? 11.730 6.622 9.673 1.00 95.44 109 GLU A CA 1
ATOM 866 C C . GLU A 1 109 ? 10.373 5.907 9.648 1.00 95.44 109 GLU A C 1
ATOM 868 O O . GLU A 1 109 ? 10.260 4.792 10.157 1.00 95.44 109 GLU A O 1
ATOM 873 N N . ILE A 1 110 ? 9.366 6.482 8.974 1.00 94.25 110 ILE A N 1
ATOM 874 C CA . ILE A 1 110 ? 8.078 5.816 8.729 1.00 94.25 110 ILE A CA 1
ATOM 875 C C . ILE A 1 110 ? 8.286 4.491 7.989 1.00 94.25 110 ILE A C 1
ATOM 877 O O . ILE A 1 110 ? 7.756 3.463 8.413 1.00 94.25 110 ILE A O 1
ATOM 881 N N . LEU A 1 111 ? 9.072 4.492 6.909 1.00 95.31 111 LEU A N 1
ATOM 882 C CA . LEU A 1 111 ? 9.341 3.289 6.127 1.00 95.31 111 LEU A CA 1
ATOM 883 C C . LEU A 1 111 ? 10.058 2.216 6.963 1.00 95.31 111 LEU A C 1
ATOM 885 O O . LEU A 1 111 ? 9.780 1.031 6.802 1.00 95.31 111 LEU A O 1
ATOM 889 N N . MET A 1 112 ? 10.942 2.601 7.887 1.00 95.88 112 MET A N 1
ATOM 890 C CA . MET A 1 112 ? 11.655 1.642 8.741 1.00 95.88 112 MET A CA 1
ATOM 891 C C . MET A 1 112 ? 10.751 0.964 9.777 1.00 95.88 112 MET A C 1
ATOM 893 O O . MET A 1 112 ? 10.988 -0.199 10.109 1.00 95.88 112 MET A O 1
ATOM 897 N N . VAL A 1 113 ? 9.725 1.657 10.285 1.00 93.50 113 VAL A N 1
ATOM 898 C CA . VAL A 1 113 ? 8.835 1.116 11.333 1.00 93.50 113 VAL A CA 1
ATOM 899 C C . VAL A 1 113 ? 7.521 0.540 10.808 1.00 93.50 113 VAL A C 1
ATOM 901 O O . VAL A 1 113 ? 6.939 -0.306 11.476 1.00 93.50 113 VAL A O 1
ATOM 904 N N . ALA A 1 114 ? 7.050 0.989 9.642 1.00 93.25 114 ALA A N 1
ATOM 905 C CA . ALA A 1 114 ? 5.735 0.644 9.091 1.00 93.25 114 ALA A CA 1
ATOM 906 C C . ALA A 1 114 ? 5.768 0.281 7.592 1.00 93.25 114 ALA A C 1
ATOM 908 O O . ALA A 1 114 ? 4.715 0.172 6.955 1.00 93.25 114 ALA A O 1
ATOM 909 N N . GLY A 1 115 ? 6.963 0.100 7.020 1.00 94.88 115 GLY A N 1
ATOM 910 C CA . GLY A 1 115 ? 7.173 -0.302 5.626 1.00 94.88 115 GLY A CA 1
ATOM 911 C C . GLY A 1 115 ? 7.089 -1.807 5.373 1.00 94.88 115 GLY A C 1
ATOM 912 O O . GLY A 1 115 ? 7.572 -2.272 4.348 1.00 94.88 115 GLY A O 1
ATOM 913 N N . HIS A 1 116 ? 6.527 -2.577 6.302 1.00 93.88 116 HIS A N 1
ATOM 914 C CA . HIS A 1 116 ? 6.375 -4.028 6.211 1.00 93.88 116 HIS A CA 1
ATOM 915 C C . HIS A 1 116 ? 4.978 -4.456 6.679 1.00 93.88 116 HIS A C 1
ATOM 917 O O . HIS A 1 116 ? 4.368 -3.798 7.519 1.00 93.88 116 HIS A O 1
ATOM 923 N N . GLY A 1 117 ? 4.435 -5.528 6.097 1.00 91.19 117 GLY A N 1
ATOM 924 C CA . GLY A 1 117 ? 3.043 -5.966 6.265 1.00 91.19 117 GLY A CA 1
ATOM 925 C C . GLY A 1 117 ? 2.013 -5.113 5.503 1.00 91.19 117 GLY A C 1
ATOM 926 O O . GLY A 1 117 ? 0.801 -5.340 5.627 1.00 91.19 117 GLY A O 1
ATOM 927 N N . GLY A 1 118 ? 2.491 -4.132 4.727 1.00 91.81 118 GLY A N 1
ATOM 928 C CA . GLY A 1 118 ? 1.697 -3.185 3.943 1.00 91.81 118 GLY A CA 1
ATOM 929 C C . GLY A 1 118 ? 1.081 -3.814 2.694 1.00 91.81 118 GLY A C 1
ATOM 930 O O . GLY A 1 118 ? 1.008 -5.042 2.581 1.00 91.81 118 GLY A O 1
ATOM 931 N N . ILE A 1 119 ? 0.597 -2.970 1.777 1.00 92.19 119 ILE A N 1
ATOM 932 C CA . ILE A 1 119 ? -0.008 -3.399 0.504 1.00 92.19 119 ILE A CA 1
ATOM 933 C C . ILE A 1 119 ? 1.027 -4.092 -0.392 1.00 92.19 119 ILE A C 1
ATOM 935 O O . ILE A 1 119 ? 2.141 -3.600 -0.559 1.00 92.19 119 ILE A O 1
ATOM 939 N N . GLY A 1 120 ? 0.633 -5.209 -0.999 1.00 93.56 120 GLY A N 1
ATOM 940 C CA . GLY A 1 120 ? 1.497 -6.059 -1.807 1.00 93.56 120 GLY A CA 1
ATOM 941 C C . GLY A 1 120 ? 2.405 -6.936 -0.946 1.00 93.56 120 GLY A C 1
ATOM 942 O O . GLY A 1 120 ? 2.020 -7.377 0.143 1.00 93.56 120 GLY A O 1
ATOM 943 N N . HIS A 1 121 ? 3.602 -7.209 -1.468 1.00 94.94 121 HIS A N 1
ATOM 944 C CA . HIS A 1 121 ? 4.536 -8.204 -0.927 1.00 94.94 121 HIS A CA 1
ATOM 945 C C . HIS A 1 121 ? 5.926 -7.649 -0.575 1.00 94.94 121 HIS A C 1
ATOM 947 O O . HIS A 1 121 ? 6.784 -8.417 -0.127 1.00 94.94 121 HIS A O 1
ATOM 953 N N . ASN A 1 122 ? 6.164 -6.358 -0.825 1.00 96.75 122 ASN A N 1
ATOM 954 C CA . ASN A 1 122 ? 7.423 -5.693 -0.516 1.00 96.75 122 ASN A CA 1
ATOM 955 C C . ASN A 1 122 ? 7.435 -5.295 0.959 1.00 96.75 122 ASN A C 1
ATOM 957 O O . ASN A 1 122 ? 6.636 -4.461 1.377 1.00 96.75 122 ASN A O 1
ATOM 961 N N . ASP A 1 123 ? 8.375 -5.852 1.717 1.00 97.06 123 ASP A N 1
ATOM 962 C CA . ASP A 1 123 ? 8.610 -5.482 3.107 1.00 97.06 123 ASP A CA 1
ATOM 963 C C . ASP A 1 123 ? 9.983 -4.813 3.234 1.00 97.06 123 ASP A C 1
ATOM 965 O O . ASP A 1 123 ? 11.011 -5.395 2.873 1.00 97.06 123 ASP A O 1
ATOM 969 N N . VAL A 1 124 ? 10.012 -3.583 3.746 1.00 97.94 124 VAL A N 1
ATOM 970 C CA . VAL A 1 124 ? 11.233 -2.796 3.939 1.00 97.94 124 VAL A CA 1
ATOM 971 C C . VAL A 1 124 ? 11.615 -2.788 5.417 1.00 97.94 124 VAL A C 1
ATOM 973 O O . VAL A 1 124 ? 10.801 -2.487 6.293 1.00 97.94 124 VAL A O 1
ATOM 976 N N . PHE A 1 125 ? 12.882 -3.095 5.687 1.00 97.75 125 PHE A N 1
ATOM 977 C CA . PHE A 1 125 ? 13.454 -3.116 7.030 1.00 97.75 125 PHE A CA 1
ATOM 97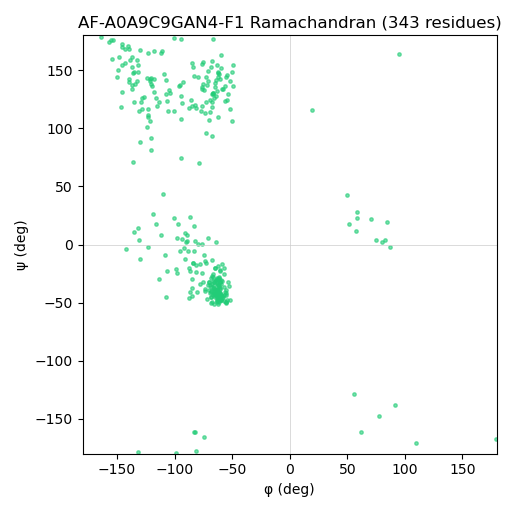8 C C . PHE A 1 125 ? 14.776 -2.362 7.074 1.00 97.75 125 PHE A C 1
ATOM 980 O O . PHE A 1 125 ? 15.505 -2.302 6.083 1.00 97.75 125 PHE A O 1
ATOM 987 N N . LYS A 1 126 ? 15.129 -1.863 8.259 1.00 97.00 126 LYS A N 1
ATOM 988 C CA . LYS A 1 126 ? 16.426 -1.229 8.520 1.00 97.00 126 LYS A CA 1
ATOM 989 C C . LYS A 1 126 ? 17.605 -2.154 8.209 1.00 97.00 126 LYS A C 1
ATOM 991 O O . LYS A 1 126 ? 18.586 -1.740 7.603 1.00 97.00 126 LYS A O 1
ATOM 996 N N . ASP A 1 127 ? 17.502 -3.413 8.616 1.00 97.81 127 ASP A N 1
ATOM 997 C CA . ASP A 1 127 ? 18.554 -4.415 8.475 1.00 97.81 127 ASP A CA 1
ATOM 998 C C . ASP A 1 127 ? 17.977 -5.840 8.491 1.00 97.81 127 ASP A C 1
ATOM 1000 O O . ASP A 1 127 ? 16.777 -6.061 8.679 1.00 97.81 127 ASP A O 1
ATOM 1004 N N . ASP A 1 128 ? 18.847 -6.825 8.253 1.00 98.06 128 ASP A N 1
ATOM 1005 C CA . ASP A 1 128 ? 18.453 -8.235 8.203 1.00 98.06 128 ASP A CA 1
ATOM 1006 C C . ASP A 1 128 ? 17.986 -8.772 9.561 1.00 98.06 128 ASP A C 1
ATOM 1008 O O . ASP A 1 128 ? 17.173 -9.692 9.600 1.00 98.06 128 ASP A O 1
ATOM 1012 N N . ASP A 1 129 ? 18.478 -8.220 10.670 1.00 97.50 129 ASP A N 1
ATOM 1013 C CA . ASP A 1 129 ? 18.093 -8.669 12.010 1.00 97.50 129 ASP A CA 1
ATOM 1014 C C . ASP A 1 129 ? 16.679 -8.203 12.356 1.00 97.50 129 ASP A C 1
ATOM 1016 O O . ASP A 1 129 ? 15.887 -8.975 12.897 1.00 97.50 129 ASP A O 1
ATOM 1020 N N . SER A 1 130 ? 16.325 -6.982 11.955 1.00 95.94 130 SER A N 1
ATOM 1021 C CA . SER A 1 130 ? 14.967 -6.446 12.044 1.00 95.94 130 SER A CA 1
ATOM 1022 C C . SER A 1 130 ? 13.985 -7.285 11.223 1.00 95.94 130 SER A C 1
ATOM 1024 O O . SER A 1 130 ? 12.922 -7.647 11.725 1.00 95.94 130 SER A O 1
ATOM 1026 N N . ALA A 1 131 ? 14.365 -7.659 9.995 1.00 96.06 131 ALA A N 1
ATOM 1027 C CA . ALA A 1 131 ? 13.549 -8.516 9.136 1.00 96.06 131 ALA A CA 1
ATOM 1028 C C . ALA A 1 131 ? 13.341 -9.915 9.740 1.00 96.06 131 ALA A C 1
ATOM 1030 O O . ALA A 1 131 ? 12.213 -10.397 9.827 1.00 96.06 131 ALA A O 1
ATOM 1031 N N . ARG A 1 132 ? 14.413 -10.563 10.218 1.00 95.50 132 ARG A N 1
ATOM 1032 C CA . ARG A 1 132 ? 14.311 -11.873 10.884 1.00 95.50 132 ARG A CA 1
ATOM 1033 C C . ARG A 1 132 ? 13.434 -11.797 12.123 1.00 95.50 132 ARG A C 1
ATOM 1035 O O . ARG A 1 132 ? 12.503 -12.579 12.240 1.00 95.50 132 ARG A O 1
ATOM 1042 N N . LYS A 1 133 ? 13.651 -10.804 12.991 1.00 93.25 133 LYS A N 1
ATOM 1043 C CA . LYS A 1 133 ? 12.817 -10.589 14.181 1.00 93.25 133 LYS A CA 1
ATOM 1044 C C . LYS A 1 133 ? 11.340 -10.440 13.817 1.00 93.25 133 LYS A C 1
ATOM 1046 O O . LYS A 1 133 ? 10.492 -10.989 14.513 1.00 93.25 133 LYS A O 1
ATOM 1051 N N . TRP A 1 134 ? 11.030 -9.713 12.744 1.00 91.50 134 TRP A N 1
ATOM 1052 C CA . TRP A 1 134 ? 9.658 -9.567 12.268 1.00 91.50 134 TRP A CA 1
ATOM 1053 C C . TRP A 1 134 ? 9.039 -10.910 11.868 1.00 91.50 134 TRP A C 1
ATOM 1055 O O . TRP A 1 134 ? 7.942 -11.212 12.333 1.00 91.50 134 TRP A O 1
ATOM 1065 N N . TYR A 1 135 ? 9.731 -11.714 11.053 1.00 91.75 135 TYR A N 1
ATOM 1066 C CA . TYR A 1 135 ? 9.212 -12.980 10.518 1.00 91.75 135 TYR A CA 1
ATOM 1067 C C . TYR A 1 135 ? 9.308 -14.189 11.468 1.00 91.75 135 TYR A C 1
ATOM 1069 O O . TYR A 1 135 ? 8.564 -15.160 11.290 1.00 91.75 135 TYR A O 1
ATOM 1077 N N . ASP A 1 136 ? 10.222 -14.155 12.439 1.00 90.31 136 ASP A N 1
ATOM 1078 C CA . ASP A 1 136 ? 10.407 -15.198 13.458 1.00 90.31 136 ASP A CA 1
ATOM 1079 C C . ASP A 1 136 ? 9.409 -15.064 14.615 1.00 90.31 136 ASP A C 1
ATOM 1081 O O . ASP A 1 136 ? 9.192 -16.018 15.363 1.00 90.31 136 ASP A O 1
ATOM 1085 N N . ASP A 1 137 ? 8.784 -13.894 14.756 1.00 82.44 137 ASP A N 1
ATOM 1086 C CA . ASP A 1 137 ? 7.663 -13.674 15.662 1.00 82.44 137 ASP A CA 1
ATOM 1087 C C . ASP A 1 137 ? 6.439 -14.466 15.171 1.00 82.44 137 ASP A C 1
ATOM 1089 O O . ASP A 1 137 ? 5.708 -14.055 14.265 1.00 82.44 137 ASP A O 1
ATOM 1093 N N . ASN A 1 138 ? 6.314 -15.678 15.718 1.00 66.25 138 ASN A N 1
ATOM 1094 C CA . ASN A 1 138 ? 5.466 -16.753 15.204 1.00 66.25 138 ASN A CA 1
ATOM 1095 C C . ASN A 1 138 ? 4.052 -16.776 15.783 1.00 66.25 138 ASN A C 1
ATOM 1097 O O . ASN A 1 138 ? 3.214 -17.515 15.268 1.00 66.25 138 ASN A O 1
ATOM 1101 N N . GLU A 1 139 ? 3.785 -16.024 16.846 1.00 72.81 139 GLU A N 1
ATOM 1102 C CA . GLU A 1 139 ? 2.486 -16.068 17.507 1.00 72.81 139 GLU A CA 1
ATOM 1103 C C . GLU A 1 139 ? 1.516 -15.108 16.806 1.00 72.81 139 GLU A C 1
ATOM 1105 O O . GLU A 1 139 ? 1.813 -13.914 16.685 1.00 72.81 139 GLU A O 1
ATOM 1110 N N . PRO A 1 140 ? 0.346 -15.584 16.335 1.00 74.56 140 PRO A N 1
ATOM 1111 C CA . PRO A 1 140 ? -0.695 -14.691 15.855 1.00 74.56 140 PRO A CA 1
ATOM 1112 C C . PRO A 1 140 ? -1.027 -13.677 16.949 1.00 74.56 140 PRO A C 1
ATOM 1114 O O . PRO A 1 140 ? -1.370 -14.051 18.072 1.00 74.56 140 PRO A O 1
ATOM 1117 N N . VAL A 1 141 ? -0.931 -12.387 16.622 1.00 82.69 141 VAL A N 1
ATOM 1118 C CA . VAL A 1 141 ? -1.230 -11.314 17.577 1.00 82.69 141 VAL A CA 1
ATOM 1119 C C . VAL A 1 141 ? -2.646 -11.510 18.099 1.00 82.69 141 VAL A C 1
ATOM 1121 O O . VAL A 1 141 ? -3.582 -11.580 17.304 1.00 82.69 141 VAL A O 1
ATOM 1124 N N . ALA A 1 142 ? -2.811 -11.612 19.418 1.00 88.62 142 ALA A N 1
ATOM 1125 C CA . ALA A 1 142 ? -4.110 -11.856 20.032 1.00 88.62 142 ALA A CA 1
ATOM 1126 C C . ALA A 1 142 ? -5.150 -10.820 19.579 1.00 88.62 142 ALA A C 1
ATOM 1128 O O . ALA A 1 142 ? -4.837 -9.654 19.339 1.00 88.62 142 ALA A O 1
ATOM 1129 N N . PHE A 1 143 ? -6.403 -11.255 19.459 1.00 92.50 143 PHE A N 1
ATOM 1130 C CA . PHE A 1 143 ? -7.492 -10.336 19.162 1.00 92.50 143 PHE A CA 1
ATOM 1131 C C . PHE A 1 143 ? -7.727 -9.375 20.330 1.00 92.50 143 PHE A C 1
ATOM 1133 O O . PHE A 1 143 ? -7.903 -9.797 21.472 1.00 92.50 143 PHE A O 1
ATOM 1140 N N . TYR A 1 144 ? -7.799 -8.093 20.004 1.00 92.44 144 TYR A N 1
ATOM 1141 C CA . TYR A 1 144 ? -8.300 -7.024 20.846 1.00 92.44 144 TYR A CA 1
ATOM 1142 C C . TYR A 1 144 ? -9.781 -6.788 20.529 1.00 92.44 144 TYR A C 1
ATOM 1144 O O . TYR A 1 144 ? -10.153 -6.600 19.370 1.00 92.44 144 TYR A O 1
ATOM 1152 N N . THR A 1 145 ? -10.641 -6.795 21.545 1.00 93.38 145 THR A N 1
ATOM 1153 C CA . THR A 1 145 ? -12.050 -6.411 21.383 1.00 93.38 145 THR A CA 1
ATOM 1154 C C . THR A 1 145 ? -12.152 -4.895 21.428 1.00 93.38 145 THR A C 1
ATOM 1156 O O . THR A 1 145 ? -11.801 -4.304 22.446 1.00 93.38 145 THR A O 1
ATOM 1159 N N . MET A 1 146 ? -12.657 -4.272 20.360 1.00 89.38 146 MET A N 1
ATOM 1160 C CA . MET A 1 146 ? -12.921 -2.834 20.358 1.00 89.38 146 MET A CA 1
ATOM 1161 C C . MET A 1 146 ? -13.974 -2.494 21.407 1.00 89.38 146 MET A C 1
ATOM 1163 O O . MET A 1 146 ? -15.151 -2.822 21.263 1.00 89.38 146 MET A O 1
ATOM 1167 N N . ASP A 1 147 ? -13.535 -1.827 22.461 1.00 87.06 147 ASP A N 1
ATOM 1168 C CA . ASP A 1 147 ? -14.369 -1.330 23.538 1.00 87.06 147 ASP A CA 1
ATOM 1169 C C . ASP A 1 147 ? -14.645 0.174 23.371 1.00 87.06 147 ASP A C 1
ATOM 1171 O O . ASP A 1 147 ? -14.166 0.837 22.443 1.00 87.06 147 ASP A O 1
ATOM 1175 N N . GLU A 1 148 ? -15.446 0.733 24.279 1.00 87.31 148 GLU A N 1
ATOM 1176 C CA . GLU A 1 148 ? -15.775 2.163 24.260 1.00 87.31 148 GLU A CA 1
ATOM 1177 C C . GLU A 1 148 ? -14.527 3.044 24.385 1.00 87.31 148 GLU A C 1
ATOM 1179 O O . GLU A 1 148 ? -14.463 4.101 23.758 1.00 87.31 148 GLU A O 1
ATOM 1184 N N . SER A 1 149 ? -13.520 2.601 25.144 1.00 86.12 149 SER A N 1
ATOM 1185 C CA . SER A 1 149 ? -12.288 3.362 25.358 1.00 86.12 149 SER A CA 1
ATOM 1186 C C . SER A 1 149 ? -11.450 3.469 24.078 1.00 86.12 149 SER A C 1
ATOM 1188 O O . SER A 1 149 ? -11.049 4.573 23.699 1.00 86.12 149 SER A O 1
ATOM 1190 N N . PHE A 1 150 ? -11.281 2.363 23.344 1.00 87.50 150 PHE A N 1
ATOM 1191 C CA . PHE A 1 150 ? -10.658 2.370 22.024 1.00 87.50 150 PHE A CA 1
ATOM 1192 C C . PHE A 1 150 ? -11.431 3.265 21.055 1.00 87.50 150 PHE A C 1
ATOM 1194 O O . PHE A 1 150 ? -10.846 4.112 20.380 1.00 87.50 150 PHE A O 1
ATOM 1201 N N . GLY A 1 151 ? -12.757 3.119 21.007 1.00 87.06 151 GLY A N 1
ATOM 1202 C CA . GLY A 1 151 ? -13.592 3.920 20.119 1.00 87.06 151 GLY A CA 1
ATOM 1203 C C . GLY A 1 151 ? -13.583 5.415 20.457 1.00 87.06 151 GLY A C 1
ATOM 1204 O O . GLY A 1 151 ? -13.700 6.250 19.560 1.00 87.06 151 GLY A O 1
ATOM 1205 N N . PHE A 1 152 ? -13.430 5.784 21.729 1.00 87.38 152 PHE A N 1
ATOM 1206 C CA . PHE A 1 152 ? -13.259 7.173 22.155 1.00 87.38 152 PHE A CA 1
ATOM 1207 C C . PHE A 1 152 ? -11.911 7.734 21.698 1.00 87.38 152 PHE A C 1
ATOM 1209 O O . PHE A 1 152 ? -11.898 8.758 21.018 1.00 87.38 152 PHE A O 1
ATOM 1216 N N . SER A 1 153 ? -10.809 7.026 21.966 1.00 87.56 153 SER A N 1
ATOM 1217 C CA . SER A 1 153 ? -9.469 7.435 21.519 1.00 87.56 153 SER A CA 1
ATOM 1218 C C . SER A 1 153 ? -9.387 7.550 19.993 1.00 87.56 153 SER A C 1
ATOM 1220 O O . SER A 1 153 ? -8.903 8.555 19.477 1.00 87.56 153 SER A O 1
ATOM 1222 N N . LEU A 1 154 ? -9.959 6.594 19.251 1.00 87.88 154 LEU A N 1
ATOM 1223 C CA . LEU A 1 154 ? -10.049 6.661 17.791 1.00 87.88 154 LEU A CA 1
ATOM 1224 C C . LEU A 1 154 ? -10.796 7.913 17.318 1.00 87.88 154 LEU A C 1
ATOM 1226 O O . LEU A 1 154 ? -10.345 8.590 16.395 1.00 87.88 154 LEU A O 1
ATOM 1230 N N . LYS A 1 155 ? -11.933 8.234 17.941 1.00 86.69 155 LYS A N 1
ATOM 1231 C CA . LYS A 1 155 ? -12.741 9.404 17.583 1.00 86.69 155 LYS A CA 1
ATOM 1232 C C . LYS A 1 155 ? -12.042 10.713 17.876 1.00 86.69 155 LYS A C 1
ATOM 1234 O O . LYS A 1 155 ? -12.078 11.621 17.046 1.00 86.69 155 LYS A O 1
ATOM 1239 N N . GLU A 1 156 ? -11.407 10.806 19.030 1.00 86.50 156 GLU A N 1
ATOM 1240 C CA . GLU A 1 156 ? -10.588 11.950 19.387 1.00 86.50 156 GLU A CA 1
ATOM 1241 C C . GLU A 1 156 ? -9.433 12.138 18.408 1.00 86.50 156 GLU A C 1
ATOM 1243 O O . GLU A 1 156 ? -9.254 13.234 17.877 1.00 86.50 156 GLU A O 1
ATOM 1248 N N . PHE A 1 157 ? -8.716 11.063 18.088 1.00 86.12 157 PHE A N 1
ATOM 1249 C CA . PHE A 1 157 ? -7.604 11.111 17.151 1.00 86.12 157 PHE A CA 1
ATOM 1250 C C . PHE A 1 157 ? -8.058 11.503 15.736 1.00 86.12 157 PHE A C 1
ATOM 1252 O O . PHE A 1 157 ? -7.464 12.387 15.123 1.00 86.12 157 PHE A O 1
ATOM 1259 N N . LEU A 1 158 ? -9.168 10.937 15.244 1.00 84.88 158 LEU A N 1
ATOM 1260 C CA . LEU A 1 158 ? -9.772 11.306 13.957 1.00 84.88 158 LEU A CA 1
ATOM 1261 C C . LEU A 1 158 ? -10.267 12.761 13.904 1.00 84.88 158 LEU A C 1
ATOM 1263 O O . LEU A 1 158 ? -10.302 13.350 12.824 1.00 84.88 158 LEU A O 1
ATOM 1267 N N . THR A 1 159 ? -10.678 13.329 15.039 1.00 82.75 159 THR A N 1
ATOM 1268 C CA . THR A 1 159 ? -11.223 14.695 15.105 1.00 82.75 159 THR A CA 1
ATOM 1269 C C . THR A 1 159 ? -10.119 15.737 15.226 1.00 82.75 159 THR A C 1
ATOM 1271 O O . THR A 1 159 ? -10.172 16.764 14.552 1.00 82.75 159 THR A O 1
ATOM 1274 N N . TRP A 1 160 ? -9.136 15.482 16.088 1.00 78.38 160 TRP A N 1
ATOM 1275 C CA . TRP A 1 160 ? -8.176 16.496 16.518 1.00 78.38 160 TRP A CA 1
ATOM 1276 C C . TRP A 1 160 ? -6.782 16.316 15.921 1.00 78.38 160 TRP A C 1
ATOM 1278 O O . TRP A 1 160 ? -6.049 17.294 15.850 1.00 78.38 160 TRP A O 1
ATOM 1288 N N . MET A 1 161 ? -6.403 15.108 15.476 1.00 74.12 161 MET A N 1
ATOM 1289 C CA . MET A 1 161 ? -5.064 14.788 14.930 1.00 74.12 161 MET A CA 1
ATOM 1290 C C . MET A 1 161 ? -3.878 15.208 15.831 1.00 74.12 161 MET A C 1
ATOM 1292 O O . MET A 1 161 ? -2.736 15.312 15.364 1.00 74.12 161 MET A O 1
ATOM 1296 N N . ASP A 1 162 ? -4.162 15.461 17.110 1.00 64.44 162 ASP A N 1
ATOM 1297 C CA . ASP A 1 162 ? -3.247 15.990 18.132 1.00 64.44 162 ASP A CA 1
ATOM 1298 C C . ASP A 1 162 ? -3.491 15.346 19.514 1.00 64.44 162 ASP A C 1
ATOM 1300 O O . ASP A 1 162 ? -2.771 15.608 20.473 1.00 64.44 162 ASP A O 1
ATOM 1304 N N . ASN A 1 163 ? -4.510 14.481 19.621 1.00 60.00 163 ASN A N 1
ATOM 1305 C CA . ASN A 1 163 ? -4.837 13.778 20.858 1.00 60.00 163 ASN A CA 1
ATOM 1306 C C . ASN A 1 163 ? -3.998 12.507 21.024 1.00 60.00 163 ASN A C 1
ATOM 1308 O O . ASN A 1 163 ? -3.519 11.920 20.054 1.00 60.00 163 ASN A O 1
ATOM 1312 N N . ASP A 1 164 ? -3.866 12.092 22.281 1.00 69.06 164 ASP A N 1
ATOM 1313 C CA . ASP A 1 164 ? -3.135 10.913 22.725 1.00 69.06 164 ASP A CA 1
ATOM 1314 C C . ASP A 1 164 ? -3.526 9.646 21.934 1.00 69.06 164 ASP A C 1
ATOM 1316 O O . ASP A 1 164 ? -4.614 9.080 22.090 1.00 69.06 164 ASP A O 1
ATOM 1320 N N . ALA A 1 165 ? -2.621 9.208 21.055 1.00 81.50 165 ALA A N 1
ATOM 1321 C CA . ALA A 1 165 ? -2.759 7.979 20.283 1.00 81.50 165 ALA A CA 1
ATOM 1322 C C . ALA A 1 165 ? -2.342 6.737 21.088 1.00 81.50 165 ALA A C 1
ATOM 1324 O O . ALA A 1 165 ? -2.349 5.635 20.533 1.00 81.50 165 ALA A O 1
ATOM 1325 N N . ASP A 1 166 ? -1.978 6.879 22.370 1.00 83.12 166 ASP A N 1
ATOM 1326 C CA . ASP A 1 166 ? -1.431 5.793 23.179 1.00 83.12 166 ASP A CA 1
ATOM 1327 C C . ASP A 1 166 ? -2.350 4.590 23.227 1.00 83.12 166 ASP A C 1
ATOM 1329 O O . ASP A 1 166 ? -1.864 3.469 23.128 1.00 83.12 166 ASP A O 1
ATOM 1333 N N . MET A 1 167 ? -3.663 4.789 23.342 1.00 83.88 167 MET A N 1
ATOM 1334 C CA . MET A 1 167 ? -4.592 3.663 23.397 1.00 83.88 167 MET A CA 1
ATOM 1335 C C . MET A 1 167 ? -4.620 2.885 22.077 1.00 83.88 167 MET A C 1
ATOM 1337 O O . MET A 1 167 ? -4.557 1.657 22.088 1.00 83.88 167 MET A O 1
ATOM 1341 N N . ILE A 1 168 ? -4.636 3.583 20.937 1.00 83.56 168 ILE A N 1
ATOM 1342 C CA . ILE A 1 168 ? -4.574 2.954 19.610 1.00 83.56 168 ILE A CA 1
ATOM 1343 C C . ILE A 1 168 ? -3.235 2.220 19.462 1.00 83.56 168 ILE A C 1
ATOM 1345 O O . ILE A 1 168 ? -3.203 1.036 19.144 1.00 83.56 168 ILE A O 1
ATOM 1349 N N . ILE A 1 169 ? -2.126 2.889 19.772 1.00 85.75 169 ILE A N 1
ATOM 1350 C CA . ILE A 1 169 ? -0.775 2.327 19.668 1.00 85.75 169 ILE A CA 1
ATOM 1351 C C . ILE A 1 169 ? -0.586 1.130 20.611 1.00 85.75 169 ILE A C 1
ATOM 1353 O O . ILE A 1 169 ? 0.050 0.151 20.239 1.00 85.75 169 ILE A O 1
ATOM 1357 N N . ASN A 1 170 ? -1.131 1.166 21.824 1.00 82.69 170 ASN A N 1
ATOM 1358 C CA . ASN A 1 170 ? -1.033 0.055 22.771 1.00 82.69 170 ASN A CA 1
ATOM 1359 C C . ASN A 1 170 ? -1.895 -1.136 22.336 1.00 82.69 170 ASN A C 1
ATOM 1361 O O . ASN A 1 170 ? -1.506 -2.278 22.567 1.00 82.69 170 ASN A O 1
ATOM 1365 N N . ALA A 1 171 ? -3.051 -0.882 21.715 1.00 78.62 171 ALA A N 1
ATOM 1366 C CA . ALA A 1 171 ? -3.959 -1.932 21.267 1.00 78.62 171 ALA A CA 1
ATOM 1367 C C . ALA A 1 171 ? -3.443 -2.667 20.021 1.00 78.62 171 ALA A C 1
ATOM 1369 O O . ALA A 1 171 ? -3.592 -3.884 19.926 1.00 78.62 171 ALA A O 1
ATOM 1370 N N . ILE A 1 172 ? -2.854 -1.943 19.062 1.00 78.88 172 ILE A N 1
ATOM 1371 C CA . ILE A 1 172 ? -2.488 -2.501 17.750 1.00 78.88 172 ILE A CA 1
ATOM 1372 C C . ILE A 1 172 ? -1.056 -2.205 17.297 1.00 78.88 172 ILE A C 1
ATOM 1374 O O . ILE A 1 172 ? -0.694 -2.608 16.204 1.00 78.88 172 ILE A O 1
ATOM 1378 N N . GLY A 1 173 ? -0.207 -1.564 18.097 1.00 76.31 173 GLY A N 1
ATOM 1379 C CA . GLY A 1 173 ? 1.188 -1.294 17.728 1.00 76.31 173 GLY A CA 1
ATOM 1380 C C . GLY A 1 173 ? 1.348 -0.394 16.489 1.00 76.31 173 GLY A C 1
ATOM 1381 O O . GLY A 1 173 ? 0.410 0.312 16.104 1.00 76.31 173 GLY A O 1
ATOM 1382 N N . PRO A 1 174 ? 2.536 -0.391 15.851 1.00 72.50 174 PRO A N 1
ATOM 1383 C CA . PRO A 1 174 ? 2.723 0.275 14.570 1.00 72.50 174 PRO A CA 1
ATOM 1384 C C . PRO A 1 174 ? 1.980 -0.512 13.489 1.00 72.50 174 PRO A C 1
ATOM 1386 O O . PRO A 1 174 ? 2.392 -1.600 13.087 1.00 72.50 174 PRO A O 1
ATOM 1389 N N . THR A 1 175 ? 0.860 0.026 13.015 1.00 77.31 175 THR A N 1
ATOM 1390 C CA . THR A 1 175 ? 0.152 -0.593 11.896 1.00 77.31 175 THR A CA 1
ATOM 1391 C C . THR A 1 175 ? 0.944 -0.418 10.608 1.00 77.31 175 THR A C 1
ATOM 1393 O O . THR A 1 175 ? 1.441 0.689 10.365 1.00 77.31 175 THR A O 1
ATOM 1396 N N . PRO A 1 176 ? 0.988 -1.439 9.738 1.00 80.88 176 PRO A N 1
ATOM 1397 C CA . PRO A 1 176 ? 1.514 -1.272 8.397 1.00 80.88 176 PRO A CA 1
ATOM 1398 C C . PRO A 1 176 ? 0.850 -0.099 7.674 1.00 80.88 176 PRO A C 1
ATOM 1400 O O . PRO A 1 176 ? -0.357 0.145 7.804 1.00 80.88 176 PRO A O 1
ATOM 1403 N N . SER A 1 177 ? 1.656 0.635 6.921 1.00 79.19 177 SER A N 1
ATOM 1404 C CA . SER A 1 177 ? 1.198 1.805 6.181 1.00 79.19 177 SER A CA 1
ATOM 1405 C C . SER A 1 177 ? 0.422 1.428 4.913 1.00 79.19 177 SER A C 1
ATOM 1407 O O . SER A 1 177 ? 0.569 0.345 4.341 1.00 79.19 177 SER A O 1
ATOM 1409 N N . VAL A 1 178 ? -0.438 2.346 4.476 1.00 77.81 178 VAL A N 1
ATOM 1410 C CA . VAL A 1 178 ? -1.149 2.296 3.201 1.00 77.81 178 VAL A CA 1
ATOM 1411 C C . VAL A 1 178 ? -1.421 3.716 2.694 1.00 77.81 178 VAL A C 1
ATOM 1413 O O . VAL A 1 178 ? -1.706 4.641 3.455 1.00 77.81 178 VAL A O 1
ATOM 1416 N N . GLY A 1 179 ? -1.345 3.886 1.376 1.00 74.75 179 GLY A N 1
ATOM 1417 C CA . GLY A 1 179 ? -1.631 5.148 0.697 1.00 74.75 179 GLY A CA 1
ATOM 1418 C C . GLY A 1 179 ? -3.096 5.612 0.764 1.00 74.75 179 GLY A C 1
ATOM 1419 O O . GLY A 1 179 ? -4.002 4.928 1.258 1.00 74.75 179 GLY A O 1
ATOM 1420 N N . GLY A 1 180 ? -3.347 6.793 0.198 1.00 78.31 180 GLY A N 1
ATOM 1421 C CA . GLY A 1 180 ? -4.677 7.389 0.024 1.00 78.31 180 GLY A CA 1
ATOM 1422 C C . GLY A 1 180 ? -5.134 8.365 1.120 1.00 78.31 180 GLY A C 1
ATOM 1423 O O . GLY A 1 180 ? -4.568 8.445 2.209 1.00 78.31 180 GLY A O 1
ATOM 1424 N N . ALA A 1 181 ? -6.177 9.136 0.795 1.00 77.06 181 ALA A N 1
ATOM 1425 C CA . ALA A 1 181 ? -6.627 10.280 1.594 1.00 77.06 181 ALA A CA 1
ATOM 1426 C C . ALA A 1 181 ? -7.571 9.918 2.756 1.00 77.06 181 ALA A C 1
ATOM 1428 O O . ALA A 1 181 ? -7.466 10.508 3.829 1.00 77.06 181 ALA A O 1
ATOM 1429 N N . VAL A 1 182 ? -8.469 8.946 2.556 1.00 86.19 182 VAL A N 1
ATOM 1430 C CA . VAL A 1 182 ? -9.423 8.503 3.589 1.00 86.19 182 VAL A CA 1
ATOM 1431 C C . VAL A 1 182 ? -8.668 7.829 4.747 1.00 86.19 182 VAL A C 1
ATOM 1433 O O . VAL A 1 182 ? -7.877 6.920 4.478 1.00 86.19 182 VAL A O 1
ATOM 1436 N N . PRO A 1 183 ? -8.905 8.209 6.017 1.00 90.31 183 PRO A N 1
ATOM 1437 C CA . PRO A 1 183 ? -8.335 7.550 7.184 1.00 90.31 183 PRO A CA 1
ATOM 1438 C C . PRO A 1 183 ? -8.619 6.056 7.174 1.00 90.31 183 PRO A C 1
ATOM 1440 O O . PRO A 1 183 ? -9.758 5.622 6.990 1.00 90.31 183 PRO A O 1
ATOM 1443 N N . LYS A 1 184 ? -7.570 5.260 7.366 1.00 92.69 184 LYS A N 1
ATOM 1444 C CA . LYS A 1 184 ? -7.671 3.808 7.301 1.00 92.69 184 LYS A CA 1
ATOM 1445 C C . LYS A 1 184 ? -6.591 3.121 8.124 1.00 92.69 184 LYS A C 1
ATOM 1447 O O . LYS A 1 184 ? -5.545 3.712 8.387 1.00 92.69 184 LYS A O 1
ATOM 1452 N N . LEU A 1 185 ? -6.830 1.865 8.478 1.00 93.44 185 LEU A N 1
ATOM 1453 C CA . LEU A 1 185 ? -5.866 0.977 9.129 1.00 93.44 185 LEU A CA 1
ATOM 1454 C C . LEU A 1 185 ? -5.825 -0.374 8.418 1.00 93.44 185 LEU A C 1
ATOM 1456 O O . LEU A 1 185 ? -6.842 -0.837 7.901 1.00 93.44 185 LEU A O 1
ATOM 1460 N N . LEU A 1 186 ? -4.655 -1.008 8.424 1.00 93.81 186 LEU A N 1
ATOM 1461 C CA . LEU A 1 186 ? -4.502 -2.410 8.046 1.00 93.81 186 LEU A CA 1
ATOM 1462 C C . LEU A 1 186 ? -4.583 -3.259 9.313 1.00 93.81 186 LEU A C 1
ATOM 1464 O O . LEU A 1 186 ? -3.812 -3.041 10.245 1.00 93.81 186 LEU A O 1
ATOM 1468 N N . LEU A 1 187 ? -5.535 -4.189 9.352 1.00 94.06 187 LEU A N 1
ATOM 1469 C CA . LEU A 1 187 ? -5.856 -5.010 10.525 1.00 94.06 187 LEU A CA 1
ATOM 1470 C C . LEU A 1 187 ? -6.227 -6.431 10.093 1.00 94.06 187 LEU A C 1
ATOM 1472 O O . LEU A 1 187 ? -6.501 -6.664 8.921 1.00 94.06 187 LEU A O 1
ATOM 1476 N N . SER A 1 188 ? -6.317 -7.357 11.041 1.00 94.12 188 SER A N 1
ATOM 1477 C CA . SER A 1 188 ? -7.033 -8.625 10.872 1.00 94.12 188 SER A CA 1
ATOM 1478 C C . SER A 1 188 ? -8.313 -8.632 11.700 1.00 94.12 188 SER A C 1
ATOM 1480 O O . SER A 1 188 ? -8.337 -8.114 12.816 1.00 94.12 188 SER A O 1
ATOM 1482 N N . ILE A 1 189 ? -9.346 -9.295 11.191 1.00 95.56 189 ILE A N 1
ATOM 1483 C CA . ILE A 1 189 ? -10.583 -9.642 11.910 1.00 95.56 189 ILE A CA 1
ATOM 1484 C C . ILE A 1 189 ? -10.731 -11.167 11.9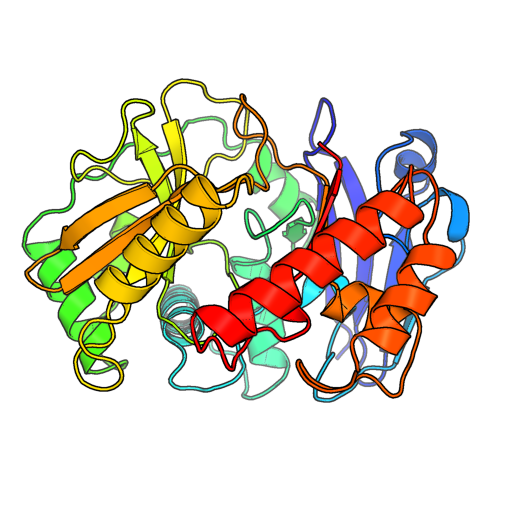89 1.00 95.56 189 ILE A C 1
ATOM 1486 O O . ILE A 1 189 ? -10.009 -11.876 11.282 1.00 95.56 189 ILE A O 1
ATOM 1490 N N . PRO A 1 190 ? -11.634 -11.714 12.821 1.00 95.31 190 PRO A N 1
ATOM 1491 C CA . PRO A 1 190 ? -11.935 -13.143 12.801 1.00 95.31 190 PRO A CA 1
ATOM 1492 C C . PRO A 1 190 ? -12.368 -13.620 11.409 1.00 95.31 190 PRO A C 1
ATOM 1494 O O . PRO A 1 190 ? -13.079 -12.919 10.695 1.00 95.31 190 PRO A O 1
ATOM 1497 N N . GLY A 1 191 ? -11.984 -14.841 11.030 1.00 93.31 191 GLY A N 1
ATOM 1498 C CA . GLY A 1 191 ? -12.231 -15.389 9.687 1.00 93.31 191 GLY A CA 1
ATOM 1499 C C . GLY A 1 191 ? -13.715 -15.543 9.325 1.00 93.31 191 GLY A C 1
ATOM 1500 O O . GLY A 1 191 ? -14.073 -15.610 8.151 1.00 93.31 191 GLY A O 1
ATOM 1501 N N . GLY A 1 192 ? -14.598 -15.545 10.332 1.00 92.50 192 GLY A N 1
ATOM 1502 C CA . GLY A 1 192 ? -16.052 -15.506 10.148 1.00 92.50 192 GLY A CA 1
ATOM 1503 C C . GLY A 1 192 ? -16.608 -14.139 9.726 1.00 92.50 192 GLY A C 1
ATOM 1504 O O . GLY A 1 192 ? -17.784 -14.053 9.379 1.00 92.50 192 GLY A O 1
ATOM 1505 N N . GLY A 1 193 ? -15.789 -13.084 9.736 1.00 94.88 193 GLY A N 1
ATOM 1506 C CA . GLY A 1 193 ? -16.183 -11.709 9.443 1.00 94.88 193 GLY A CA 1
ATOM 1507 C C . GLY A 1 193 ? -16.165 -10.806 10.677 1.00 94.88 193 GLY A C 1
ATOM 1508 O O . GLY A 1 193 ? -15.669 -11.168 11.744 1.00 94.88 193 GLY A O 1
ATOM 1509 N N . TRP A 1 194 ? -16.690 -9.592 10.509 1.00 95.44 194 TRP A N 1
ATOM 1510 C CA . TRP A 1 194 ? -16.638 -8.565 11.546 1.00 95.44 194 TRP A CA 1
ATOM 1511 C C . TRP A 1 194 ? -17.496 -8.921 12.769 1.00 95.44 194 TRP A C 1
ATOM 1513 O O . TRP A 1 194 ? -18.714 -9.054 12.657 1.00 95.44 194 TRP A O 1
ATOM 1523 N N . ASP A 1 195 ? -16.877 -8.973 13.951 1.00 95.31 195 ASP A N 1
ATOM 1524 C CA . ASP A 1 195 ? -17.563 -9.127 15.244 1.00 95.31 195 ASP A CA 1
ATOM 1525 C C . ASP A 1 195 ? -17.089 -8.124 16.316 1.00 95.31 195 ASP A C 1
ATOM 1527 O O . ASP A 1 195 ? -17.377 -8.283 17.501 1.00 95.31 195 ASP A O 1
ATOM 1531 N N . GLY A 1 196 ? -16.361 -7.081 15.898 1.00 93.00 196 GLY A N 1
ATOM 1532 C CA . GLY A 1 196 ? -15.781 -6.066 16.784 1.00 93.00 196 GLY A CA 1
ATOM 1533 C C . GLY A 1 196 ? -14.400 -6.418 17.343 1.00 93.00 196 GLY A C 1
ATOM 1534 O O . GLY A 1 196 ? -13.806 -5.596 18.041 1.00 93.00 196 GLY A O 1
ATOM 1535 N N . ARG A 1 197 ? -13.855 -7.599 17.031 1.00 94.75 197 ARG A N 1
ATOM 1536 C CA . ARG A 1 197 ? -12.470 -7.951 17.358 1.00 94.75 197 ARG A CA 1
ATOM 1537 C C . ARG A 1 197 ? -11.520 -7.621 16.216 1.00 94.75 197 ARG A C 1
ATOM 1539 O O . ARG A 1 197 ? -11.821 -7.875 15.053 1.00 94.75 197 ARG A O 1
ATOM 1546 N N . ILE A 1 198 ? -10.347 -7.109 16.570 1.00 94.06 198 ILE A N 1
ATOM 1547 C CA . ILE A 1 198 ? -9.275 -6.751 15.639 1.00 94.06 198 ILE A CA 1
ATOM 1548 C C . ILE A 1 198 ? -7.911 -7.197 16.144 1.00 94.06 198 ILE A C 1
ATOM 1550 O O . ILE A 1 198 ? -7.724 -7.451 17.327 1.00 94.06 198 ILE A O 1
ATOM 1554 N N . ALA A 1 199 ? -6.946 -7.276 15.244 1.00 91.81 199 ALA A N 1
ATOM 1555 C CA . ALA A 1 199 ? -5.543 -7.465 15.572 1.00 91.81 199 ALA A CA 1
ATOM 1556 C C . ALA A 1 199 ? -4.657 -6.878 14.475 1.00 91.81 199 ALA A C 1
ATOM 1558 O O . ALA A 1 199 ? -5.149 -6.441 13.434 1.00 91.81 199 ALA A O 1
ATOM 1559 N N . LEU A 1 200 ? -3.345 -6.907 14.694 1.00 89.44 200 LEU A N 1
ATOM 1560 C CA . LEU A 1 200 ? -2.382 -6.630 13.636 1.00 89.44 200 LEU A CA 1
ATOM 1561 C C . LEU A 1 200 ? -2.494 -7.644 12.483 1.00 89.44 200 LEU A C 1
ATOM 1563 O O . LEU A 1 200 ? -2.778 -8.817 12.763 1.00 89.44 200 LEU A O 1
ATOM 1567 N N . PRO A 1 201 ? -2.229 -7.205 11.232 1.00 87.62 201 PRO A N 1
ATOM 1568 C CA . PRO A 1 201 ? -2.183 -8.070 10.059 1.00 87.62 201 PRO A CA 1
ATOM 1569 C C . PRO A 1 201 ? -1.301 -9.295 10.254 1.00 87.62 201 PRO A C 1
ATOM 1571 O O . PRO A 1 201 ? -0.287 -9.264 10.961 1.00 87.62 201 PRO A O 1
ATOM 1574 N N . THR A 1 202 ? -1.678 -10.380 9.593 1.00 82.94 202 THR A N 1
ATOM 1575 C CA . THR A 1 202 ? -0.966 -11.648 9.722 1.00 82.94 202 THR A CA 1
ATOM 1576 C C . THR A 1 202 ? 0.390 -11.608 9.011 1.00 82.94 202 THR A C 1
ATOM 1578 O O . THR A 1 202 ? 0.566 -10.976 7.971 1.00 82.94 202 THR A O 1
ATOM 1581 N N . LYS A 1 203 ? 1.383 -12.287 9.597 1.00 81.00 203 LYS A N 1
ATOM 1582 C CA . LYS A 1 203 ? 2.744 -12.408 9.036 1.00 81.00 203 LYS A CA 1
ATOM 1583 C C . LYS A 1 203 ? 2.966 -13.727 8.293 1.00 81.00 203 LYS A C 1
ATOM 1585 O O . LYS A 1 203 ? 3.902 -13.856 7.505 1.00 81.00 203 LYS A O 1
ATOM 1590 N N . LYS A 1 204 ? 2.141 -14.730 8.599 1.00 74.12 204 LYS A N 1
ATOM 1591 C CA . LYS A 1 204 ? 2.214 -16.108 8.106 1.00 74.12 204 LYS A CA 1
ATOM 1592 C C . LYS A 1 204 ? 0.815 -16.632 7.829 1.00 74.12 204 LYS A C 1
ATOM 1594 O O . LYS A 1 204 ? -0.176 -16.022 8.217 1.00 74.12 204 LYS A O 1
ATOM 1599 N N . SER A 1 205 ? 0.787 -17.805 7.201 1.00 74.69 205 SER A N 1
ATOM 1600 C CA . SER A 1 205 ? -0.437 -18.522 6.884 1.00 74.69 205 SER A CA 1
ATOM 1601 C C . SER A 1 205 ? -1.326 -18.695 8.115 1.00 74.69 205 SER A C 1
ATOM 1603 O O . SER A 1 205 ? -0.933 -19.399 9.044 1.00 74.69 205 SER A O 1
ATOM 1605 N N . THR A 1 206 ? -2.521 -18.108 8.113 1.00 76.06 206 THR A N 1
ATOM 1606 C CA . THR A 1 206 ? -3.529 -18.324 9.165 1.00 76.06 206 THR A CA 1
ATOM 1607 C C . THR A 1 206 ? -4.913 -18.441 8.542 1.00 76.06 206 THR A C 1
ATOM 1609 O O . THR A 1 206 ? -5.233 -17.709 7.609 1.00 76.06 206 THR A O 1
ATOM 1612 N N . ASN A 1 207 ? -5.729 -19.362 9.061 1.00 80.44 207 ASN A N 1
ATOM 1613 C CA . ASN A 1 207 ? -7.055 -19.665 8.508 1.00 80.44 207 ASN A CA 1
ATOM 1614 C C . ASN A 1 207 ? -8.201 -19.152 9.396 1.00 80.44 207 ASN A C 1
ATOM 1616 O O . ASN A 1 207 ? -9.363 -19.209 9.006 1.00 80.44 207 ASN A O 1
ATOM 1620 N N . ASP A 1 208 ? -7.905 -18.683 10.609 1.00 89.44 208 ASP A N 1
ATOM 1621 C CA . ASP A 1 208 ? -8.888 -18.201 11.584 1.00 89.44 208 ASP A CA 1
ATOM 1622 C C . ASP A 1 208 ? -9.106 -16.683 11.514 1.00 89.44 208 ASP A C 1
ATOM 1624 O O . ASP A 1 208 ? -9.848 -16.122 12.326 1.00 89.44 208 ASP A O 1
ATOM 1628 N N . ARG A 1 209 ? -8.473 -16.008 10.547 1.00 92.31 209 ARG A N 1
ATOM 1629 C CA . ARG A 1 209 ? -8.461 -14.548 10.416 1.00 92.31 209 ARG A CA 1
ATOM 1630 C C . ARG A 1 209 ? -8.619 -14.121 8.965 1.00 92.31 209 ARG A C 1
ATOM 1632 O O . ARG A 1 209 ? -8.328 -14.876 8.041 1.00 92.31 209 ARG A O 1
ATOM 1639 N N . THR A 1 210 ? -9.049 -12.885 8.777 1.00 94.50 210 THR A N 1
ATOM 1640 C CA . THR A 1 210 ? -9.094 -12.219 7.476 1.00 94.50 210 THR A CA 1
ATOM 1641 C C . THR A 1 210 ? -8.406 -10.873 7.605 1.00 94.50 210 THR A C 1
ATOM 1643 O O . THR A 1 210 ? -8.802 -10.061 8.445 1.00 94.50 210 THR A O 1
ATOM 1646 N N . ASP A 1 211 ? -7.381 -10.640 6.790 1.00 94.75 211 ASP A N 1
ATOM 1647 C CA . ASP A 1 211 ? -6.730 -9.337 6.716 1.00 94.75 211 ASP A CA 1
ATOM 1648 C C . ASP A 1 211 ? -7.619 -8.340 5.954 1.00 94.75 211 ASP A C 1
ATOM 1650 O O . ASP A 1 211 ? -8.175 -8.630 4.893 1.00 94.75 211 ASP A O 1
ATOM 1654 N N . ILE A 1 212 ? -7.772 -7.143 6.516 1.00 96.06 212 ILE A N 1
ATOM 1655 C CA . ILE A 1 212 ? -8.678 -6.103 6.037 1.00 96.06 212 ILE A CA 1
ATOM 1656 C C . ILE A 1 212 ? -7.998 -4.736 5.963 1.00 96.06 212 ILE A C 1
ATOM 1658 O O . ILE A 1 212 ? -7.020 -4.443 6.654 1.00 96.06 212 ILE A O 1
ATOM 1662 N N . ILE A 1 213 ? -8.592 -3.868 5.153 1.00 96.06 213 ILE A N 1
ATOM 1663 C CA . ILE A 1 213 ? -8.447 -2.421 5.234 1.00 96.06 213 ILE A CA 1
ATOM 1664 C C . ILE A 1 213 ? -9.692 -1.891 5.943 1.00 96.06 213 ILE A C 1
ATOM 1666 O O . ILE A 1 213 ? -10.799 -2.004 5.419 1.00 96.06 213 ILE A O 1
ATOM 1670 N N . LEU A 1 214 ? -9.524 -1.311 7.128 1.00 95.94 214 LEU A N 1
ATOM 1671 C CA . LEU A 1 214 ? -10.599 -0.649 7.859 1.00 95.94 214 LEU A CA 1
ATOM 1672 C C . LEU A 1 214 ? -10.579 0.840 7.530 1.00 95.94 214 LEU A C 1
ATOM 1674 O O . LEU A 1 214 ? -9.666 1.543 7.953 1.00 95.94 214 LEU A O 1
ATOM 1678 N N . LYS A 1 215 ? -11.559 1.314 6.760 1.00 95.81 215 LYS A N 1
ATOM 1679 C CA . LYS A 1 215 ? -11.718 2.726 6.388 1.00 95.81 215 LYS A CA 1
ATOM 1680 C C . LYS A 1 215 ? -12.696 3.414 7.327 1.00 95.81 215 LYS A C 1
ATOM 1682 O O . LYS A 1 215 ? -13.757 2.858 7.603 1.00 95.81 215 LYS A O 1
ATOM 1687 N N . PHE A 1 216 ? -12.367 4.622 7.770 1.00 93.12 216 PHE A N 1
ATOM 1688 C CA . PHE A 1 216 ? -13.215 5.411 8.661 1.00 93.12 216 PHE A CA 1
ATOM 1689 C C . PHE A 1 216 ? -13.847 6.581 7.926 1.00 93.12 216 PHE A C 1
ATOM 1691 O O . PHE A 1 216 ? -13.210 7.251 7.111 1.00 93.12 216 PHE A O 1
ATOM 1698 N N . GLU A 1 217 ? -15.100 6.856 8.262 1.00 92.25 217 GLU A N 1
ATOM 1699 C CA . GLU A 1 217 ? -15.784 8.043 7.788 1.00 92.25 217 GLU A CA 1
ATOM 1700 C C . GLU A 1 217 ? -15.151 9.314 8.366 1.00 92.25 217 GLU A C 1
ATOM 1702 O O . GLU A 1 217 ? -14.989 9.463 9.577 1.00 92.25 217 GLU A O 1
ATOM 1707 N N . GLN A 1 218 ? -14.862 10.279 7.495 1.00 85.12 218 GLN A N 1
ATOM 1708 C CA . GLN A 1 218 ? -14.563 11.652 7.893 1.00 85.12 218 GLN A CA 1
ATOM 1709 C C . GLN A 1 218 ? -15.845 12.474 7.825 1.00 85.12 218 GLN A C 1
ATOM 1711 O O . GLN A 1 218 ? -16.019 13.265 6.899 1.00 85.12 218 GLN A O 1
ATOM 1716 N N . SER A 1 219 ? -16.754 12.293 8.786 1.00 79.88 219 SER A N 1
ATOM 1717 C CA . SER A 1 219 ? -18.122 12.835 8.699 1.00 79.88 219 SER A CA 1
ATOM 1718 C C . SER A 1 219 ? -18.170 14.361 8.509 1.00 79.88 219 SER A C 1
ATOM 1720 O O . SER A 1 219 ? -19.117 14.874 7.923 1.00 79.88 219 SER A O 1
ATOM 1722 N N . ASN A 1 220 ? -17.131 15.086 8.940 1.00 81.44 220 ASN A N 1
ATOM 1723 C CA . ASN A 1 220 ? -17.014 16.537 8.756 1.00 81.44 220 ASN A CA 1
ATOM 1724 C C . ASN A 1 220 ? -16.625 16.963 7.327 1.00 81.44 220 ASN A C 1
ATOM 1726 O O . ASN A 1 220 ? -16.885 18.102 6.952 1.00 81.44 220 ASN A O 1
ATOM 1730 N N . GLN A 1 221 ? -15.972 16.093 6.550 1.00 83.94 221 GLN A N 1
ATOM 1731 C CA . GLN A 1 221 ? -15.505 16.392 5.188 1.00 83.94 221 GLN A CA 1
ATOM 1732 C C . GLN A 1 221 ? -16.346 15.675 4.128 1.00 83.94 221 GLN A C 1
ATOM 1734 O O . GLN A 1 221 ? -16.755 16.293 3.149 1.00 83.94 221 GLN A O 1
ATOM 1739 N N . TYR A 1 222 ? -16.631 14.389 4.344 1.00 86.81 222 TYR A N 1
ATOM 1740 C CA . TYR A 1 222 ? -17.326 13.520 3.396 1.00 86.81 222 TYR A CA 1
ATOM 1741 C C . TYR A 1 222 ? -18.393 12.676 4.114 1.00 86.81 222 TYR A C 1
ATOM 1743 O O . TYR A 1 222 ? -18.208 11.470 4.303 1.00 86.81 222 TYR A O 1
ATOM 1751 N N . PRO A 1 223 ? -19.505 13.288 4.561 1.00 91.12 223 PRO A N 1
ATOM 1752 C CA . PRO A 1 223 ? -20.593 12.551 5.196 1.00 91.12 223 PRO A CA 1
ATOM 1753 C C . PRO A 1 223 ? -21.218 11.548 4.216 1.00 91.12 223 PRO A C 1
ATOM 1755 O O . PRO A 1 223 ? -21.535 11.893 3.079 1.00 91.12 223 PRO A O 1
ATOM 1758 N N . GLY A 1 224 ? -21.411 10.308 4.661 1.00 93.94 224 GLY A N 1
ATOM 1759 C CA . GLY A 1 224 ? -21.974 9.217 3.869 1.00 93.94 224 GLY A CA 1
ATOM 1760 C C . GLY A 1 224 ? -20.970 8.502 2.964 1.00 93.94 224 GLY A C 1
ATOM 1761 O O . GLY A 1 224 ? -21.378 7.617 2.214 1.00 93.94 224 GLY A O 1
ATOM 1762 N N . ILE A 1 225 ? -19.671 8.837 3.009 1.00 93.25 225 ILE A N 1
ATOM 1763 C CA . ILE A 1 225 ? -18.668 8.234 2.108 1.00 93.25 225 ILE A CA 1
ATOM 1764 C C . ILE A 1 225 ? -18.561 6.715 2.279 1.00 93.25 225 ILE A C 1
ATOM 1766 O O . ILE A 1 225 ? -18.338 6.002 1.306 1.00 93.25 225 ILE A O 1
ATOM 1770 N N . ILE A 1 226 ? -18.780 6.211 3.496 1.00 95.38 226 ILE A N 1
ATOM 1771 C CA . ILE A 1 226 ? -18.753 4.774 3.793 1.00 95.38 226 ILE A CA 1
ATOM 1772 C C . ILE A 1 226 ? -19.929 4.045 3.139 1.00 95.38 226 ILE A C 1
ATOM 1774 O O . ILE A 1 226 ? -19.738 2.998 2.520 1.00 95.38 226 ILE A O 1
ATOM 1778 N N . ASP A 1 227 ? -21.138 4.602 3.237 1.00 96.00 227 ASP A N 1
ATOM 1779 C CA . ASP A 1 227 ? -22.314 4.026 2.584 1.00 96.00 227 ASP A CA 1
ATOM 1780 C C . ASP A 1 227 ? -22.226 4.143 1.059 1.00 96.00 227 ASP A C 1
ATOM 1782 O O . ASP A 1 227 ? -22.614 3.210 0.356 1.00 96.00 227 ASP A O 1
ATOM 1786 N N . LEU A 1 228 ? -21.672 5.248 0.549 1.00 95.56 228 LEU A N 1
ATOM 1787 C CA . LEU A 1 228 ? -21.421 5.433 -0.877 1.00 95.56 228 LEU A CA 1
ATOM 1788 C C . LEU A 1 228 ? -20.420 4.402 -1.411 1.00 95.56 228 LEU A C 1
ATOM 1790 O O . LEU A 1 228 ? -20.659 3.818 -2.466 1.00 95.56 228 LEU A O 1
ATOM 1794 N N . GLU A 1 229 ? -19.324 4.148 -0.691 1.00 96.19 229 GLU A N 1
ATOM 1795 C CA . GLU A 1 229 ? -18.330 3.154 -1.101 1.00 96.19 229 GLU A CA 1
ATOM 1796 C C . GLU A 1 229 ? -18.908 1.731 -1.073 1.00 96.19 229 GLU A C 1
ATOM 1798 O O . GLU A 1 229 ? -18.713 0.975 -2.023 1.00 96.19 229 GLU A O 1
ATOM 1803 N N . ALA A 1 230 ? -19.688 1.380 -0.047 1.00 97.94 230 ALA A N 1
ATOM 1804 C CA . ALA A 1 230 ? -20.380 0.093 0.004 1.00 97.94 230 ALA A CA 1
ATOM 1805 C C . ALA A 1 230 ? -21.380 -0.077 -1.154 1.00 97.94 230 ALA A C 1
ATOM 1807 O O . ALA A 1 230 ? -21.379 -1.113 -1.814 1.00 97.94 230 ALA A O 1
ATOM 1808 N N . LEU A 1 231 ? -22.181 0.953 -1.452 1.00 97.75 231 LEU A N 1
ATOM 1809 C CA . LEU A 1 231 ? -23.092 0.946 -2.599 1.00 97.75 231 LEU A CA 1
ATOM 1810 C C . LEU A 1 231 ? -22.331 0.800 -3.923 1.00 97.75 231 LEU A C 1
ATOM 1812 O O . LEU A 1 231 ? -22.765 0.072 -4.813 1.00 97.75 231 LEU A O 1
ATOM 1816 N N . ALA A 1 232 ? -21.188 1.473 -4.067 1.00 96.94 232 ALA A N 1
ATOM 1817 C CA . ALA A 1 232 ? -20.357 1.337 -5.254 1.00 96.94 232 ALA A CA 1
ATOM 1818 C C . ALA A 1 232 ? -19.831 -0.099 -5.407 1.00 96.94 232 ALA A C 1
ATOM 1820 O O . ALA A 1 232 ? -19.857 -0.618 -6.522 1.00 96.94 232 ALA A O 1
ATOM 1821 N N . LEU A 1 233 ? -19.407 -0.758 -4.322 1.00 97.69 233 LEU A N 1
ATOM 1822 C CA . LEU A 1 233 ? -19.000 -2.169 -4.346 1.00 97.69 233 LEU A CA 1
ATOM 1823 C C . LEU A 1 233 ? -20.155 -3.088 -4.773 1.00 97.69 233 LEU A C 1
ATOM 1825 O O . LEU A 1 233 ? -19.945 -3.951 -5.626 1.00 97.69 233 LEU A O 1
ATOM 1829 N N . ASP A 1 234 ? -21.370 -2.867 -4.261 1.00 98.31 234 ASP A N 1
ATOM 1830 C CA . ASP A 1 234 ? -22.570 -3.604 -4.683 1.00 98.31 234 ASP A CA 1
ATOM 1831 C C . ASP A 1 234 ? -22.851 -3.425 -6.186 1.00 98.31 234 ASP A C 1
ATOM 1833 O O . ASP A 1 234 ? -23.007 -4.407 -6.912 1.00 98.31 234 ASP A O 1
ATOM 1837 N N . ILE A 1 235 ? -22.813 -2.187 -6.691 1.00 98.06 235 ILE A N 1
ATOM 1838 C CA . ILE A 1 235 ? -23.006 -1.890 -8.121 1.00 98.06 235 ILE A CA 1
ATOM 1839 C C . ILE A 1 235 ? -21.935 -2.575 -8.985 1.00 98.06 235 ILE A C 1
ATOM 1841 O O . ILE A 1 235 ? -22.246 -3.122 -10.043 1.00 98.06 235 ILE A O 1
ATOM 1845 N N . HIS A 1 236 ? -20.669 -2.568 -8.555 1.00 97.31 236 HIS A N 1
ATOM 1846 C CA . HIS A 1 236 ? -19.590 -3.245 -9.281 1.00 97.31 236 HIS A CA 1
ATOM 1847 C C . HIS A 1 236 ? -19.801 -4.764 -9.303 1.00 97.31 236 HIS A C 1
ATOM 1849 O O . HIS A 1 236 ? -19.616 -5.393 -10.346 1.00 97.31 236 HIS A O 1
ATOM 1855 N N . LYS A 1 237 ? -20.250 -5.350 -8.189 1.00 97.75 237 LYS A N 1
ATOM 1856 C CA . LYS A 1 237 ? -20.598 -6.771 -8.118 1.00 97.75 237 LYS A CA 1
ATOM 1857 C C . LYS A 1 237 ? -21.734 -7.128 -9.075 1.00 97.75 237 LYS A C 1
ATOM 1859 O O . LYS A 1 237 ? -21.625 -8.105 -9.811 1.00 97.75 237 LYS A O 1
ATOM 1864 N N . GLU A 1 238 ? -22.799 -6.328 -9.105 1.00 97.81 238 GLU A N 1
ATOM 1865 C CA . GLU A 1 238 ? -23.926 -6.510 -10.032 1.00 97.81 238 GLU A CA 1
ATOM 1866 C C . GLU A 1 238 ? -23.507 -6.358 -11.502 1.00 97.81 238 GLU A C 1
ATOM 1868 O O . GLU A 1 238 ? -24.016 -7.065 -12.371 1.00 97.81 238 GLU A O 1
ATOM 1873 N N . ALA A 1 239 ? -22.530 -5.493 -11.782 1.00 96.88 239 ALA A N 1
ATOM 1874 C CA . ALA A 1 239 ? -21.929 -5.333 -13.105 1.00 96.88 239 ALA A CA 1
ATOM 1875 C C . ALA A 1 239 ? -20.946 -6.463 -13.489 1.00 96.88 239 ALA A C 1
ATOM 1877 O O . ALA A 1 239 ? -20.386 -6.438 -14.588 1.00 96.88 239 ALA A O 1
ATOM 1878 N N . GLY A 1 240 ? -20.746 -7.460 -12.619 1.00 96.25 240 GLY A N 1
ATOM 1879 C CA . GLY A 1 240 ? -19.913 -8.635 -12.878 1.00 96.25 240 GLY A CA 1
ATOM 1880 C C . GLY A 1 240 ? -18.421 -8.434 -12.612 1.00 96.25 240 GLY A C 1
ATOM 1881 O O . GLY A 1 240 ? -17.612 -9.192 -13.144 1.00 96.25 240 GLY A O 1
ATOM 1882 N N . PHE A 1 241 ? -18.038 -7.422 -11.828 1.00 95.75 241 PHE A N 1
ATOM 1883 C CA . PHE A 1 241 ? -16.664 -7.283 -11.352 1.00 95.75 241 PHE A CA 1
ATOM 1884 C C . PHE A 1 241 ? -16.423 -8.132 -10.107 1.00 95.75 241 PHE A C 1
ATOM 1886 O O . PHE A 1 241 ? -17.273 -8.218 -9.219 1.00 95.75 241 PHE A O 1
ATOM 1893 N N . ASP A 1 242 ? -15.209 -8.665 -10.004 1.00 93.56 242 ASP A N 1
ATOM 1894 C CA . ASP A 1 242 ? -14.705 -9.197 -8.746 1.00 93.56 242 ASP A CA 1
ATOM 1895 C C . ASP A 1 242 ? -14.515 -8.045 -7.758 1.00 93.56 242 ASP A C 1
ATOM 1897 O O . ASP A 1 242 ? -13.749 -7.104 -7.998 1.00 93.56 242 ASP A O 1
ATOM 1901 N N . VAL A 1 243 ? -15.250 -8.114 -6.652 1.00 96.44 243 VAL A N 1
ATOM 1902 C CA . VAL A 1 243 ? -15.158 -7.170 -5.540 1.00 96.44 243 VAL A CA 1
ATOM 1903 C C . VAL A 1 243 ? -14.778 -7.924 -4.266 1.00 96.44 243 VAL A C 1
ATOM 1905 O O . VAL A 1 243 ? -15.239 -9.053 -4.070 1.00 96.44 243 VAL A O 1
ATOM 1908 N N . PRO A 1 244 ? -13.954 -7.331 -3.386 1.00 96.38 244 PRO A N 1
ATOM 1909 C CA . PRO A 1 244 ? -13.628 -7.947 -2.104 1.00 96.38 244 PRO A CA 1
ATOM 1910 C C . PRO A 1 244 ? -14.878 -8.094 -1.231 1.00 96.38 244 PRO A C 1
ATOM 1912 O O . PRO A 1 244 ? -15.827 -7.310 -1.345 1.00 96.38 244 PRO A O 1
ATOM 1915 N N . ARG A 1 245 ? -14.873 -9.065 -0.307 1.00 97.38 245 ARG A N 1
ATOM 1916 C CA . ARG A 1 245 ? -15.867 -9.072 0.773 1.00 97.38 245 ARG A CA 1
ATOM 1917 C C . ARG A 1 245 ? -15.688 -7.811 1.613 1.00 97.38 245 ARG A C 1
ATOM 1919 O O . ARG A 1 245 ? -14.578 -7.307 1.778 1.00 97.38 245 ARG A O 1
ATOM 1926 N N . TYR A 1 246 ? -16.782 -7.307 2.163 1.00 98.31 246 TYR A N 1
ATOM 1927 C CA . TYR A 1 246 ? -16.738 -6.156 3.048 1.00 98.31 246 TYR A CA 1
ATOM 1928 C C . TYR A 1 246 ? -17.827 -6.225 4.112 1.00 98.31 246 TYR A C 1
ATOM 1930 O O . TYR A 1 246 ? -18.825 -6.936 3.974 1.00 98.31 246 TYR A O 1
ATOM 1938 N N . TRP A 1 247 ? -17.630 -5.448 5.172 1.00 98.19 247 TRP A N 1
ATOM 1939 C CA . TRP A 1 247 ? -18.547 -5.322 6.294 1.00 98.19 247 TRP A CA 1
ATOM 1940 C C . TRP A 1 247 ? -18.691 -3.847 6.656 1.00 98.19 247 TRP A C 1
ATOM 1942 O O . TRP A 1 247 ? -17.708 -3.174 6.974 1.00 98.19 247 TRP A O 1
ATOM 1952 N N . LYS A 1 248 ? -19.928 -3.344 6.628 1.00 97.38 248 LYS A N 1
ATOM 1953 C CA . LYS A 1 248 ? -20.251 -2.044 7.221 1.00 97.38 248 LYS A CA 1
ATOM 1954 C C . LYS A 1 248 ? -20.306 -2.191 8.734 1.00 97.38 248 LYS A C 1
ATOM 1956 O O . LYS A 1 248 ? -20.922 -3.127 9.240 1.00 97.38 248 LYS A O 1
ATOM 1961 N N . THR A 1 249 ? -19.681 -1.266 9.445 1.00 95.19 249 THR A N 1
ATOM 1962 C CA . THR A 1 249 ? -19.618 -1.282 10.905 1.00 95.19 249 THR A CA 1
ATOM 1963 C C . THR A 1 249 ? -19.647 0.133 11.478 1.00 95.19 249 THR A C 1
ATOM 1965 O O . THR A 1 249 ? -19.602 1.119 10.742 1.00 95.19 249 THR A O 1
ATOM 1968 N N . SER A 1 250 ? -19.751 0.237 12.801 1.00 93.19 250 SER A N 1
ATOM 1969 C CA . SER A 1 250 ? -19.651 1.496 13.529 1.00 93.19 250 SER A CA 1
ATOM 1970 C C . SER A 1 250 ? -18.798 1.316 14.777 1.00 93.19 250 SER A C 1
ATOM 1972 O O . SER A 1 250 ? -18.976 0.354 15.524 1.00 93.19 250 SER A O 1
ATOM 1974 N N . ILE A 1 251 ? -17.874 2.246 15.007 1.00 91.00 251 ILE A N 1
ATOM 1975 C CA . ILE A 1 251 ? -16.968 2.248 16.158 1.00 91.00 251 ILE A CA 1
ATOM 1976 C C . ILE A 1 251 ? -17.201 3.554 16.908 1.00 91.00 251 ILE A C 1
ATOM 1978 O O . ILE A 1 251 ? -16.837 4.625 16.429 1.00 91.00 251 ILE A O 1
ATOM 1982 N N . ASN A 1 252 ? -17.870 3.479 18.060 1.00 88.12 252 ASN A N 1
ATOM 1983 C CA . ASN A 1 252 ? -18.247 4.652 18.863 1.00 88.12 252 ASN A CA 1
ATOM 1984 C C . ASN A 1 252 ? -18.952 5.766 18.046 1.00 88.12 252 ASN A C 1
ATOM 1986 O O . ASN A 1 252 ? -18.666 6.963 18.165 1.00 88.12 252 ASN A O 1
ATOM 1990 N N . GLY A 1 253 ? -19.867 5.350 17.165 1.00 87.94 253 GLY A N 1
ATOM 1991 C CA . GLY A 1 253 ? -20.637 6.240 16.295 1.00 87.94 253 GLY A CA 1
ATOM 1992 C C . GLY A 1 253 ? -19.899 6.722 15.043 1.00 87.94 253 GLY A C 1
ATOM 1993 O O . GLY A 1 253 ? -20.476 7.489 14.280 1.00 87.94 253 GLY A O 1
ATOM 1994 N N . ILE A 1 254 ? -18.658 6.287 14.807 1.00 90.69 254 ILE A N 1
ATOM 1995 C CA . ILE A 1 254 ? -17.948 6.515 13.543 1.00 90.69 254 ILE A CA 1
ATOM 1996 C C . ILE A 1 254 ? -18.298 5.381 12.593 1.00 90.69 254 ILE A C 1
ATOM 1998 O O . ILE A 1 254 ? -17.984 4.225 12.879 1.00 90.69 254 ILE A O 1
ATOM 2002 N N . ASN A 1 255 ? -18.929 5.699 11.466 1.00 95.00 255 ASN A N 1
ATOM 2003 C CA . ASN A 1 255 ? -19.158 4.711 10.418 1.00 95.00 255 ASN A CA 1
ATOM 2004 C C . ASN A 1 255 ? -17.822 4.256 9.831 1.00 95.00 255 ASN A C 1
ATOM 2006 O O . ASN A 1 255 ? -16.917 5.061 9.602 1.00 95.00 255 ASN A O 1
ATOM 2010 N N . ALA A 1 256 ? -17.703 2.960 9.579 1.00 96.00 256 ALA A N 1
ATOM 2011 C CA . ALA A 1 256 ? -16.507 2.378 9.003 1.00 96.00 256 ALA A CA 1
ATOM 2012 C C . ALA A 1 256 ? -16.846 1.248 8.028 1.00 96.00 256 ALA A C 1
ATOM 2014 O O . ALA A 1 256 ? -17.903 0.616 8.107 1.00 96.00 256 ALA A O 1
ATOM 2015 N N . LEU A 1 257 ? -15.918 0.997 7.110 1.00 97.75 257 LEU A N 1
ATOM 2016 C CA . LEU A 1 257 ? -15.989 -0.075 6.127 1.00 97.75 257 LEU A CA 1
ATOM 2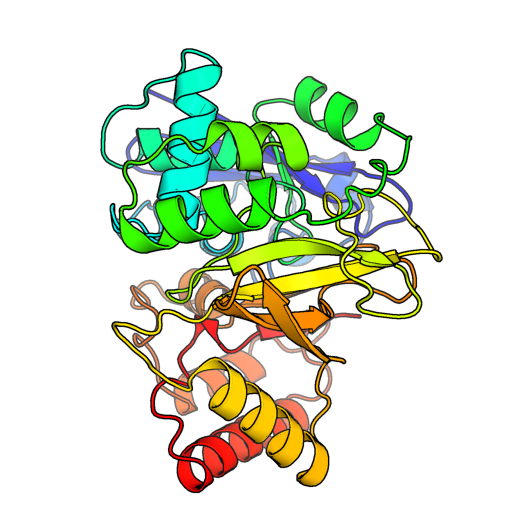017 C C . LEU A 1 257 ? -14.754 -0.955 6.282 1.00 97.75 257 LEU A C 1
ATOM 2019 O O . LEU A 1 257 ? -13.638 -0.517 6.003 1.00 97.75 257 LEU A O 1
ATOM 2023 N N . ALA A 1 258 ? -14.951 -2.186 6.740 1.00 97.88 258 ALA A N 1
ATOM 2024 C CA . ALA A 1 258 ? -13.922 -3.213 6.700 1.00 97.88 258 ALA A CA 1
ATOM 2025 C C . ALA A 1 258 ? -13.962 -3.877 5.323 1.00 97.88 258 ALA A C 1
ATOM 2027 O O . ALA A 1 258 ? -14.988 -4.444 4.961 1.00 97.88 258 ALA A O 1
ATOM 2028 N N . ILE A 1 259 ? -12.873 -3.804 4.565 1.00 97.81 259 ILE A N 1
ATOM 2029 C CA . ILE A 1 259 ? -12.754 -4.393 3.227 1.00 97.81 259 ILE A CA 1
ATOM 2030 C C . ILE A 1 259 ? -11.686 -5.475 3.276 1.00 97.81 259 ILE A C 1
ATOM 2032 O O . ILE A 1 259 ? -10.564 -5.196 3.689 1.00 97.81 259 ILE A O 1
ATOM 2036 N N . GLU A 1 260 ? -12.014 -6.691 2.852 1.00 97.00 260 GLU A N 1
ATOM 2037 C CA . GLU A 1 260 ? -11.039 -7.771 2.719 1.00 97.00 260 GLU A CA 1
ATOM 2038 C C . GLU A 1 260 ? -9.914 -7.386 1.758 1.00 97.00 260 GLU A C 1
ATOM 2040 O O . GLU A 1 260 ? -10.132 -6.855 0.665 1.00 97.00 260 GLU A O 1
ATOM 2045 N N . ARG A 1 261 ? -8.686 -7.666 2.185 1.00 95.25 261 ARG A N 1
ATOM 2046 C CA . ARG A 1 261 ? -7.494 -7.462 1.379 1.00 95.25 261 ARG A CA 1
ATOM 2047 C C . ARG A 1 261 ? -7.406 -8.523 0.293 1.00 95.25 261 ARG A C 1
ATOM 2049 O O . ARG A 1 261 ? -7.180 -9.691 0.574 1.00 95.25 261 ARG A O 1
ATOM 2056 N N . PHE A 1 262 ? -7.543 -8.094 -0.956 1.00 94.94 262 PHE A N 1
ATOM 2057 C CA . PHE A 1 262 ? -7.378 -8.959 -2.127 1.00 94.94 262 PHE A CA 1
ATOM 2058 C C . PHE A 1 262 ? -5.909 -9.129 -2.547 1.00 94.94 262 PHE A C 1
ATOM 2060 O O . PHE A 1 262 ? -5.612 -9.924 -3.431 1.00 94.94 262 PHE A O 1
ATOM 2067 N N . ASP A 1 263 ? -4.984 -8.407 -1.906 1.00 94.88 263 ASP A N 1
ATOM 2068 C CA . ASP A 1 263 ? -3.532 -8.574 -2.036 1.00 94.88 263 ASP A CA 1
ATOM 2069 C C . ASP A 1 263 ? -2.977 -9.634 -1.069 1.00 94.88 263 ASP A C 1
ATOM 2071 O O . ASP A 1 263 ? -1.798 -9.640 -0.694 1.00 94.88 263 ASP A O 1
ATOM 2075 N N . ARG A 1 264 ? -3.861 -10.539 -0.653 1.00 93.38 264 ARG A N 1
ATOM 2076 C CA . ARG A 1 264 ? -3.606 -11.705 0.175 1.00 93.38 264 ARG A CA 1
ATOM 2077 C C . ARG A 1 264 ? -4.297 -12.907 -0.467 1.00 93.38 264 ARG A C 1
ATOM 2079 O O . ARG A 1 264 ? -5.401 -12.771 -0.988 1.00 93.38 264 ARG A O 1
ATOM 2086 N N . ASN A 1 265 ? -3.649 -14.068 -0.452 1.00 90.88 265 ASN A N 1
ATOM 2087 C CA . ASN A 1 265 ? -4.277 -15.313 -0.900 1.00 90.88 265 ASN A CA 1
ATOM 2088 C C . ASN A 1 265 ? -5.158 -15.925 0.207 1.00 90.88 265 ASN A C 1
ATOM 2090 O O . ASN A 1 265 ? -5.263 -15.381 1.306 1.00 90.88 265 ASN A O 1
ATOM 2094 N N . GLU A 1 266 ? -5.755 -17.090 -0.056 1.00 87.12 266 GLU A N 1
ATOM 2095 C CA . GLU A 1 266 ? -6.639 -17.803 0.887 1.00 87.12 266 GLU A CA 1
ATOM 2096 C C . GLU A 1 266 ? -5.986 -18.168 2.233 1.00 87.12 266 GLU A C 1
ATOM 2098 O O . GLU A 1 266 ? -6.676 -18.451 3.210 1.00 87.12 266 GLU A O 1
ATOM 2103 N N . PHE A 1 267 ? -4.656 -18.126 2.296 1.00 85.31 267 PHE A N 1
ATOM 2104 C CA . PHE A 1 267 ? -3.864 -18.373 3.492 1.00 85.31 267 PHE A CA 1
ATOM 2105 C C . PHE A 1 267 ? -3.443 -17.077 4.201 1.00 85.31 267 PHE A C 1
ATOM 2107 O O . PHE A 1 267 ? -2.662 -17.129 5.141 1.00 85.31 267 PHE A O 1
ATOM 2114 N N . ASN A 1 268 ? -3.903 -15.902 3.768 1.00 87.94 268 ASN A N 1
ATOM 2115 C CA . ASN A 1 268 ? -3.381 -14.592 4.173 1.00 87.94 268 ASN A CA 1
ATOM 2116 C C . ASN A 1 268 ? -1.876 -14.381 3.870 1.00 87.94 268 ASN A C 1
ATOM 2118 O O . ASN A 1 268 ? -1.225 -13.529 4.476 1.00 87.94 268 ASN A O 1
ATOM 2122 N N . LYS A 1 269 ? -1.286 -15.116 2.915 1.00 89.81 269 LYS A N 1
ATOM 2123 C CA . LYS A 1 269 ? 0.055 -14.776 2.405 1.00 89.81 269 LYS A CA 1
ATOM 2124 C C . LYS A 1 269 ? -0.044 -13.628 1.397 1.00 89.81 269 LYS A C 1
ATOM 2126 O O . LYS A 1 269 ? -1.020 -13.589 0.646 1.00 89.81 269 LYS A O 1
ATOM 2131 N N . PRO A 1 270 ? 0.935 -12.708 1.343 1.00 93.00 270 PRO A N 1
ATOM 2132 C CA . PRO A 1 270 ? 0.944 -11.657 0.333 1.00 93.00 270 PRO A CA 1
ATOM 2133 C C . PRO A 1 270 ? 1.052 -12.250 -1.070 1.00 93.00 270 PRO A C 1
ATOM 2135 O O . PRO A 1 270 ? 1.765 -13.231 -1.275 1.00 93.00 270 PRO A O 1
ATOM 2138 N N . VAL A 1 271 ? 0.378 -11.618 -2.026 1.00 93.75 271 VAL A N 1
ATOM 2139 C CA . VAL A 1 271 ? 0.542 -11.883 -3.463 1.00 93.75 271 VAL A CA 1
ATOM 2140 C C . VAL A 1 271 ? 1.206 -10.687 -4.137 1.00 93.75 271 VAL A C 1
ATOM 2142 O O . VAL A 1 271 ? 1.306 -9.603 -3.548 1.00 93.75 271 VAL A O 1
ATOM 2145 N N . PHE A 1 272 ? 1.682 -10.867 -5.368 1.00 94.94 272 PHE A N 1
ATOM 2146 C CA . PHE A 1 272 ? 2.261 -9.759 -6.111 1.00 94.94 272 PHE A CA 1
ATOM 2147 C C . PHE A 1 272 ? 1.148 -8.778 -6.482 1.00 94.94 272 PHE A C 1
ATOM 2149 O O . PHE A 1 272 ? 0.154 -9.150 -7.104 1.00 94.94 272 PHE A O 1
ATOM 2156 N N . MET A 1 273 ? 1.321 -7.519 -6.090 1.00 94.81 273 MET A N 1
ATOM 2157 C CA . MET A 1 273 ? 0.431 -6.427 -6.450 1.00 94.81 273 MET A CA 1
ATOM 2158 C C . MET A 1 273 ? 1.252 -5.156 -6.623 1.00 94.81 273 MET A C 1
ATOM 2160 O O . MET A 1 273 ? 2.025 -4.789 -5.739 1.00 94.81 273 MET A O 1
ATOM 2164 N N . GLU A 1 274 ? 1.032 -4.457 -7.729 1.00 95.06 274 GLU A N 1
ATOM 2165 C CA . GLU A 1 274 ? 1.673 -3.178 -8.013 1.00 95.06 274 GLU A CA 1
ATOM 2166 C C . GLU A 1 274 ? 0.654 -2.190 -8.584 1.00 95.06 274 GLU A C 1
ATOM 2168 O O . GLU A 1 274 ? -0.170 -2.541 -9.432 1.00 95.06 274 GLU A O 1
ATOM 2173 N N . THR A 1 275 ? 0.693 -0.936 -8.132 1.00 95.50 275 THR A N 1
ATOM 2174 C CA . THR A 1 275 ? -0.194 0.103 -8.664 1.00 95.50 275 THR A CA 1
ATOM 2175 C C . THR A 1 275 ? 0.204 0.492 -10.083 1.00 95.50 275 THR A C 1
ATOM 2177 O O . THR A 1 275 ? 1.384 0.523 -10.434 1.00 95.50 275 THR A O 1
ATOM 2180 N N . VAL A 1 276 ? -0.773 0.887 -10.902 1.00 96.00 276 VAL A N 1
ATOM 2181 C CA . VAL A 1 276 ? -0.487 1.428 -12.239 1.00 96.00 276 VAL A CA 1
ATOM 2182 C C . VAL A 1 276 ? 0.352 2.707 -12.134 1.00 96.00 276 VAL A C 1
ATOM 2184 O O . VAL A 1 276 ? 1.177 2.959 -13.006 1.00 96.00 276 VAL A O 1
ATOM 2187 N N . LEU A 1 277 ? 0.217 3.485 -11.051 1.00 95.88 277 LEU A N 1
ATOM 2188 C CA . LEU A 1 277 ? 1.100 4.623 -10.767 1.00 95.88 277 LEU A CA 1
ATOM 2189 C C . LEU A 1 277 ? 2.574 4.208 -10.743 1.00 95.88 277 LEU A C 1
ATOM 2191 O O . LEU A 1 277 ? 3.383 4.844 -11.416 1.00 95.88 277 LEU A O 1
ATOM 2195 N N . SER A 1 278 ? 2.903 3.157 -9.991 1.00 95.56 278 SER A N 1
ATOM 2196 C CA . SER A 1 278 ? 4.272 2.654 -9.878 1.00 95.56 278 SER A CA 1
ATOM 2197 C C . SER A 1 278 ? 4.798 2.166 -11.227 1.00 95.56 278 SER A C 1
ATOM 2199 O O . SER A 1 278 ? 5.815 2.670 -11.703 1.00 95.56 278 SER A O 1
ATOM 2201 N N . VAL A 1 279 ? 4.036 1.304 -11.911 1.00 95.56 279 VAL A N 1
ATOM 2202 C CA . VAL A 1 279 ? 4.410 0.761 -13.228 1.00 95.56 279 VAL A CA 1
ATOM 2203 C C . VAL A 1 279 ? 4.705 1.887 -14.223 1.00 95.56 279 VAL A C 1
ATOM 2205 O O . VAL A 1 279 ? 5.728 1.881 -14.913 1.00 95.56 279 VAL A O 1
ATOM 2208 N N . MET A 1 280 ? 3.818 2.883 -14.282 1.00 96.12 280 MET A N 1
ATOM 2209 C CA . MET A 1 280 ? 3.952 4.017 -15.191 1.00 96.12 280 MET A CA 1
ATOM 2210 C C . MET A 1 280 ? 5.131 4.917 -14.812 1.00 96.12 280 MET A C 1
ATOM 2212 O O . MET A 1 280 ? 5.849 5.353 -15.706 1.00 96.12 280 MET A O 1
ATOM 2216 N N . ALA A 1 281 ? 5.368 5.174 -13.523 1.00 96.06 281 ALA A N 1
ATOM 2217 C CA . ALA A 1 281 ? 6.491 5.991 -13.062 1.00 96.06 281 ALA A CA 1
ATOM 2218 C C . ALA A 1 281 ? 7.850 5.335 -13.322 1.00 96.06 281 ALA A C 1
ATOM 2220 O O . ALA A 1 281 ? 8.796 6.017 -13.720 1.00 96.06 281 ALA A O 1
ATOM 2221 N N . CYS A 1 282 ? 7.943 4.014 -13.177 1.00 94.75 282 CYS A N 1
ATOM 2222 C CA . CYS A 1 282 ? 9.152 3.270 -13.517 1.00 94.75 282 CYS A CA 1
ATOM 2223 C C . CYS A 1 282 ? 9.446 3.301 -15.026 1.00 94.75 282 CYS A C 1
ATOM 2225 O O . CYS A 1 282 ? 10.608 3.369 -15.427 1.00 94.75 282 CYS A O 1
ATOM 2227 N N . GLY A 1 283 ? 8.405 3.294 -15.866 1.00 92.38 283 GLY A N 1
ATOM 2228 C CA . GLY A 1 283 ? 8.536 3.336 -17.326 1.00 92.38 283 GLY A CA 1
ATOM 2229 C C . GLY A 1 283 ? 8.633 4.739 -17.938 1.00 92.38 283 GLY A C 1
ATOM 2230 O O . GLY A 1 283 ? 9.143 4.881 -19.051 1.00 92.38 283 GLY A O 1
ATOM 2231 N N . ASP A 1 284 ? 8.151 5.778 -17.251 1.00 93.50 284 ASP A N 1
ATOM 2232 C CA . ASP A 1 284 ? 8.110 7.151 -17.754 1.00 93.50 284 ASP A CA 1
ATOM 2233 C C . ASP A 1 284 ? 8.306 8.206 -16.650 1.00 93.50 284 ASP A C 1
ATOM 2235 O O . ASP A 1 284 ? 7.473 8.414 -15.771 1.00 93.50 284 ASP A O 1
ATOM 2239 N N . LYS A 1 285 ? 9.386 8.981 -16.787 1.00 90.50 285 LYS A N 1
ATOM 2240 C CA . LYS A 1 285 ? 9.772 10.067 -15.872 1.00 90.50 285 LYS A CA 1
ATOM 2241 C C . LYS A 1 285 ? 8.822 11.268 -15.881 1.00 90.50 285 LYS A C 1
ATOM 2243 O O . LYS A 1 285 ? 8.950 12.131 -15.017 1.00 90.50 285 LYS A O 1
ATOM 2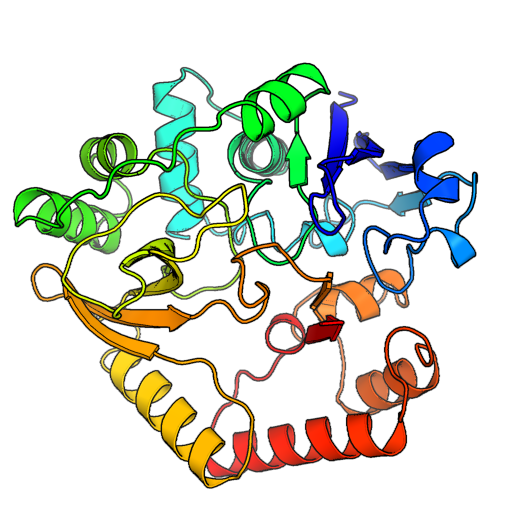248 N N . SER A 1 286 ? 7.918 11.373 -16.858 1.00 93.94 286 SER A N 1
ATOM 2249 C CA . SER A 1 286 ? 6.879 12.411 -16.872 1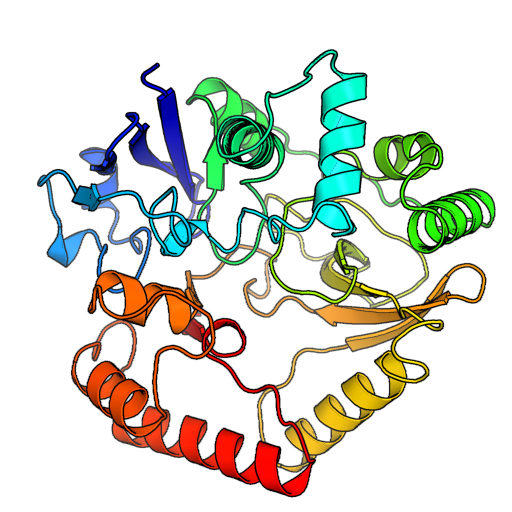.00 93.94 286 SER A CA 1
ATOM 2250 C C . SER A 1 286 ? 5.778 12.161 -15.834 1.00 93.94 286 SER A C 1
ATOM 2252 O O . SER A 1 286 ? 5.032 13.081 -15.492 1.00 93.94 286 SER A O 1
ATOM 2254 N N . ILE A 1 287 ? 5.702 10.942 -15.294 1.00 96.12 287 ILE A N 1
ATOM 2255 C CA . ILE A 1 287 ? 4.757 10.579 -14.246 1.00 96.12 287 ILE A CA 1
ATOM 2256 C C . ILE A 1 287 ? 5.256 11.122 -12.913 1.00 96.12 287 ILE A C 1
ATOM 2258 O O . ILE A 1 287 ? 6.295 10.717 -12.399 1.00 96.12 287 ILE A O 1
ATOM 2262 N N . THR A 1 288 ? 4.499 12.059 -12.355 1.00 92.38 288 THR A N 1
ATOM 2263 C CA . THR A 1 288 ? 4.851 12.772 -11.124 1.00 92.38 288 THR A CA 1
ATOM 2264 C C . THR A 1 288 ? 3.722 12.771 -10.102 1.00 92.38 288 THR A C 1
ATOM 2266 O O . THR A 1 288 ? 3.945 13.093 -8.950 1.00 92.38 288 THR A O 1
ATOM 2269 N N . ASN A 1 289 ? 2.501 12.388 -10.458 1.00 91.38 289 ASN A N 1
ATOM 2270 C CA . ASN A 1 289 ? 1.385 12.293 -9.524 1.00 91.38 289 ASN A CA 1
ATOM 2271 C C . ASN A 1 289 ? 0.329 11.297 -10.024 1.00 91.38 289 ASN A C 1
ATOM 2273 O O . ASN A 1 289 ? 0.415 10.777 -11.138 1.00 91.38 289 ASN A O 1
ATOM 2277 N N . ASN A 1 290 ? -0.698 11.073 -9.202 1.00 92.31 290 ASN A N 1
ATOM 2278 C CA . ASN A 1 290 ? -1.779 10.116 -9.458 1.00 92.31 290 ASN A CA 1
ATOM 2279 C C . ASN A 1 290 ? -2.537 10.373 -10.777 1.00 92.31 290 ASN A C 1
ATOM 2281 O O . ASN A 1 290 ? -3.151 9.451 -11.308 1.00 92.31 290 ASN A O 1
ATOM 2285 N N . TYR A 1 291 ? -2.464 11.588 -11.325 1.00 94.06 291 TYR A N 1
ATOM 2286 C CA . TYR A 1 291 ? -3.186 12.043 -12.515 1.00 94.06 291 TYR A CA 1
ATOM 2287 C C . TYR A 1 291 ? -2.271 12.310 -13.723 1.00 94.06 291 TYR A C 1
ATOM 2289 O O . TYR A 1 291 ? -2.731 12.830 -14.736 1.00 94.06 291 TYR A O 1
ATOM 2297 N N . SER A 1 292 ? -0.978 11.968 -13.660 1.00 94.56 292 SER A N 1
ATOM 2298 C CA . SER A 1 292 ? -0.002 12.284 -14.720 1.00 94.56 292 SER A CA 1
ATOM 2299 C C . SER A 1 292 ? -0.166 11.497 -16.030 1.00 94.56 292 SER A C 1
ATOM 2301 O O . SER A 1 292 ? 0.683 11.605 -16.912 1.00 94.56 292 SER A O 1
ATOM 2303 N N . SER A 1 293 ? -1.212 10.686 -16.187 1.00 95.75 293 SER A N 1
ATOM 2304 C CA . SER A 1 293 ? -1.401 9.841 -17.370 1.00 95.75 293 SER A CA 1
ATOM 2305 C C . SER A 1 293 ? -2.858 9.803 -17.826 1.00 95.75 293 SER A C 1
ATOM 2307 O O . SER A 1 293 ? -3.765 10.228 -17.117 1.00 95.75 293 SER A O 1
ATOM 2309 N N . SER A 1 294 ? -3.073 9.262 -19.023 1.00 95.38 294 SER A N 1
ATOM 2310 C CA . SER A 1 294 ? -4.388 8.979 -19.598 1.00 95.38 294 SER A CA 1
ATOM 2311 C C . SER A 1 294 ? -4.627 7.474 -19.716 1.00 95.38 294 SER A C 1
ATOM 2313 O O . SER A 1 294 ? -3.685 6.677 -19.666 1.00 95.38 294 SER A O 1
ATOM 2315 N N . TYR A 1 295 ? -5.884 7.084 -19.928 1.00 95.94 295 TYR A N 1
ATOM 2316 C CA . TYR A 1 295 ? -6.259 5.690 -20.170 1.00 95.94 295 TYR A CA 1
ATOM 2317 C C . TYR A 1 295 ? -5.642 5.120 -21.454 1.00 95.94 295 TYR A C 1
ATOM 2319 O O . TYR A 1 295 ? -5.271 3.951 -21.460 1.00 95.94 295 TYR A O 1
ATOM 2327 N N . ASP A 1 296 ? -5.434 5.936 -22.495 1.00 95.56 296 ASP A N 1
ATOM 2328 C CA . ASP A 1 296 ? -4.733 5.502 -23.716 1.00 95.56 296 ASP A CA 1
ATOM 2329 C C . ASP A 1 296 ? -3.292 5.083 -23.409 1.00 95.56 296 ASP A C 1
ATOM 2331 O O . ASP A 1 296 ? -2.815 4.042 -23.849 1.00 95.56 296 ASP A O 1
ATOM 2335 N N . ARG A 1 297 ? -2.609 5.858 -22.563 1.00 96.12 297 ARG A N 1
ATOM 2336 C CA . ARG A 1 297 ? -1.240 5.551 -22.143 1.00 96.12 297 ARG A CA 1
ATOM 2337 C C . ARG A 1 297 ? -1.171 4.329 -21.227 1.00 96.12 297 ARG A C 1
ATOM 2339 O O . ARG A 1 297 ? -0.183 3.603 -21.271 1.00 96.12 297 ARG A O 1
ATOM 2346 N N . ILE A 1 298 ? -2.202 4.095 -20.408 1.00 95.69 298 ILE A N 1
ATOM 2347 C CA . ILE A 1 298 ? -2.332 2.855 -19.625 1.00 95.69 298 ILE A CA 1
ATOM 2348 C C . ILE A 1 298 ? -2.515 1.663 -20.576 1.00 95.69 298 ILE A C 1
ATOM 2350 O O . ILE A 1 298 ? -1.855 0.644 -20.402 1.00 95.69 298 ILE A O 1
ATOM 2354 N N . ALA A 1 299 ? -3.348 1.794 -21.613 1.00 94.38 299 ALA A N 1
ATOM 2355 C CA . ALA A 1 299 ? -3.531 0.759 -22.629 1.00 94.38 299 ALA A CA 1
ATOM 2356 C C . ALA A 1 299 ? -2.220 0.428 -23.368 1.00 94.38 299 ALA A C 1
ATOM 2358 O O . ALA A 1 299 ? -1.882 -0.748 -23.503 1.00 94.38 299 ALA A O 1
ATOM 2359 N N . ASP A 1 300 ? -1.439 1.442 -23.751 1.00 93.94 300 ASP A N 1
ATOM 2360 C CA . ASP A 1 300 ? -0.108 1.251 -24.345 1.00 93.94 300 ASP A CA 1
ATOM 2361 C C . ASP A 1 300 ? 0.867 0.543 -23.393 1.00 93.94 300 ASP A C 1
ATOM 2363 O O . ASP A 1 300 ? 1.741 -0.208 -23.832 1.00 93.94 300 ASP A O 1
ATOM 2367 N N . ALA A 1 301 ? 0.770 0.809 -22.087 1.00 93.38 301 ALA A N 1
ATOM 2368 C CA . ALA A 1 301 ? 1.602 0.154 -21.085 1.00 93.38 301 ALA A CA 1
ATOM 2369 C C . ALA A 1 301 ? 1.231 -1.324 -20.928 1.00 93.38 301 ALA A C 1
ATOM 2371 O O . ALA A 1 301 ? 2.131 -2.160 -20.895 1.00 93.38 301 ALA A O 1
ATOM 2372 N N . ILE A 1 302 ? -0.066 -1.653 -20.923 1.00 93.19 302 ILE A N 1
ATOM 2373 C CA . ILE A 1 302 ? -0.573 -3.034 -20.881 1.00 93.19 302 ILE A CA 1
ATOM 2374 C C . ILE A 1 302 ? 0.007 -3.871 -22.023 1.00 93.19 302 ILE A C 1
ATOM 2376 O O . ILE A 1 302 ? 0.457 -4.990 -21.793 1.00 93.19 302 ILE A O 1
ATOM 2380 N N . ASP A 1 303 ? 0.062 -3.315 -23.235 1.00 90.88 303 ASP A N 1
ATOM 2381 C CA . ASP A 1 303 ? 0.626 -4.021 -24.389 1.00 90.88 303 ASP A CA 1
ATOM 2382 C C . ASP A 1 303 ? 2.129 -4.324 -24.207 1.00 90.88 303 ASP A C 1
ATOM 2384 O O . ASP A 1 303 ? 2.621 -5.354 -24.673 1.00 90.88 303 ASP A O 1
ATOM 2388 N N . LYS A 1 304 ? 2.858 -3.469 -23.477 1.00 88.19 304 LYS A N 1
ATOM 2389 C CA . LYS A 1 304 ? 4.308 -3.591 -23.240 1.00 88.19 304 LYS A CA 1
ATOM 2390 C C . LYS A 1 304 ? 4.678 -4.500 -22.067 1.00 88.19 304 LYS A C 1
ATOM 2392 O O . LYS A 1 304 ? 5.749 -5.095 -22.105 1.00 88.19 304 LYS A O 1
ATOM 2397 N N . ILE A 1 305 ? 3.828 -4.600 -21.045 1.00 85.31 305 ILE A N 1
ATOM 2398 C CA . ILE A 1 305 ? 4.081 -5.380 -19.815 1.00 85.31 305 ILE A CA 1
ATOM 2399 C C . ILE A 1 305 ? 3.443 -6.780 -19.831 1.00 85.31 305 ILE A C 1
ATOM 2401 O O . ILE A 1 305 ? 3.264 -7.409 -18.787 1.00 85.31 305 ILE A O 1
ATOM 2405 N N . SER A 1 306 ? 3.086 -7.259 -21.025 1.00 72.06 306 SER A N 1
ATOM 2406 C CA . SER A 1 306 ? 2.599 -8.620 -21.279 1.00 72.06 306 SER A CA 1
ATOM 2407 C C . SER A 1 306 ? 3.502 -9.691 -20.639 1.00 72.06 306 SER A C 1
ATOM 2409 O O . SER A 1 306 ? 4.679 -9.432 -20.437 1.00 72.06 306 SER A O 1
ATOM 2411 N N . ALA A 1 307 ? 2.946 -10.875 -20.343 1.00 65.75 307 ALA A N 1
ATOM 2412 C CA . ALA A 1 307 ? 3.571 -12.087 -19.768 1.00 65.75 307 ALA A CA 1
ATOM 2413 C C . ALA A 1 307 ? 4.935 -11.918 -19.027 1.00 65.75 307 ALA A C 1
ATOM 2415 O O . ALA A 1 307 ? 5.959 -11.668 -19.666 1.00 65.75 307 ALA A O 1
ATOM 2416 N N . PRO A 1 308 ? 5.012 -12.184 -17.705 1.00 70.25 308 PRO A N 1
ATOM 2417 C CA . PRO A 1 308 ? 4.074 -13.007 -16.933 1.00 70.25 308 PRO A CA 1
ATOM 2418 C C . PRO A 1 308 ? 2.863 -12.246 -16.378 1.00 70.25 308 PRO A C 1
ATOM 2420 O O . PRO A 1 308 ? 1.834 -12.858 -16.154 1.00 70.25 308 PRO A O 1
ATOM 2423 N N . PHE A 1 309 ? 2.927 -10.922 -16.250 1.00 81.25 309 PHE A N 1
ATOM 2424 C CA . PHE A 1 309 ? 1.937 -10.170 -15.468 1.00 81.25 309 PHE A CA 1
ATOM 2425 C C . PHE A 1 309 ? 0.593 -9.946 -16.173 1.00 81.25 309 PHE A C 1
ATOM 2427 O O . PHE A 1 309 ? -0.454 -9.918 -15.533 1.00 81.25 309 PHE A O 1
ATOM 2434 N N . VAL A 1 310 ? 0.602 -9.781 -17.501 1.00 82.00 310 VAL A N 1
ATOM 2435 C CA . VAL A 1 310 ? -0.625 -9.673 -18.304 1.00 82.00 310 VAL A CA 1
ATOM 2436 C C . VAL A 1 310 ? -0.614 -10.734 -19.399 1.00 82.00 310 VAL A C 1
ATOM 2438 O O . VAL A 1 310 ? 0.055 -10.589 -20.422 1.00 82.00 310 VAL A O 1
ATOM 2441 N N . HIS A 1 311 ? -1.355 -11.822 -19.191 1.00 84.25 311 HIS A N 1
ATOM 2442 C CA . HIS A 1 311 ? -1.428 -12.926 -20.157 1.00 84.25 311 HIS A CA 1
ATOM 2443 C C . HIS A 1 311 ? -2.300 -12.614 -21.380 1.00 84.25 311 HIS A C 1
ATOM 2445 O O . HIS A 1 311 ? -2.024 -13.105 -22.472 1.00 84.25 311 HIS A O 1
ATOM 2451 N N . ASP A 1 312 ? -3.349 -11.806 -21.203 1.00 91.31 312 ASP A N 1
ATOM 2452 C CA . ASP A 1 312 ? -4.291 -11.425 -22.261 1.00 91.31 312 ASP A CA 1
ATOM 2453 C C . ASP A 1 312 ? -4.472 -9.894 -22.270 1.00 91.31 312 ASP A C 1
ATOM 2455 O O . ASP A 1 312 ? -5.359 -9.362 -21.592 1.00 91.31 312 ASP A O 1
ATOM 2459 N N . PRO A 1 313 ? -3.619 -9.161 -23.016 1.00 92.38 313 PRO A N 1
ATOM 2460 C CA . PRO A 1 313 ? -3.676 -7.701 -23.094 1.00 92.38 313 PRO A CA 1
ATOM 2461 C C . PRO A 1 313 ? -5.017 -7.170 -23.605 1.00 92.38 313 PRO A C 1
ATOM 2463 O O . PRO A 1 313 ? -5.456 -6.095 -23.199 1.00 92.38 313 PRO A O 1
ATOM 2466 N N . VAL A 1 314 ? -5.699 -7.922 -24.478 1.00 94.31 314 VAL A N 1
ATOM 2467 C CA . VAL A 1 314 ? -7.010 -7.528 -25.010 1.00 94.31 314 VAL A CA 1
ATOM 2468 C C . VAL A 1 314 ? -8.047 -7.554 -23.894 1.00 94.31 314 VAL A C 1
ATOM 2470 O O . VAL A 1 314 ? -8.729 -6.549 -23.686 1.00 94.31 314 VAL A O 1
ATOM 2473 N N . LYS A 1 315 ? -8.117 -8.645 -23.121 1.00 93.31 315 LYS A N 1
ATOM 2474 C CA . LYS A 1 315 ? -9.023 -8.724 -21.965 1.00 93.31 315 LYS A CA 1
ATOM 2475 C C . LYS A 1 315 ? -8.672 -7.727 -20.870 1.00 93.31 315 LYS A C 1
ATOM 2477 O O . LYS A 1 315 ? -9.581 -7.152 -20.280 1.00 93.31 315 LYS A O 1
ATOM 2482 N N . ALA A 1 316 ? -7.389 -7.484 -20.608 1.00 93.12 316 ALA A N 1
ATOM 2483 C CA . ALA A 1 316 ? -6.969 -6.488 -19.623 1.00 93.12 316 ALA A CA 1
ATOM 2484 C C . ALA A 1 316 ? -7.434 -5.072 -20.012 1.00 93.12 316 ALA A C 1
ATOM 2486 O O . ALA A 1 316 ? -8.005 -4.353 -19.187 1.00 93.12 316 ALA A O 1
ATOM 2487 N N . LYS A 1 317 ? -7.276 -4.693 -21.288 1.00 95.38 317 LYS A N 1
ATOM 2488 C CA . LYS A 1 317 ? -7.790 -3.420 -21.817 1.00 95.38 317 LYS A CA 1
ATOM 2489 C C . LYS A 1 317 ? -9.315 -3.353 -21.775 1.00 95.38 317 LYS A C 1
ATOM 2491 O O . LYS A 1 317 ? -9.860 -2.330 -21.367 1.00 95.38 317 LYS A O 1
ATOM 2496 N N . GLU A 1 318 ? -10.007 -4.435 -22.131 1.00 96.00 318 GLU A N 1
ATOM 2497 C CA . GLU A 1 318 ? -11.468 -4.518 -22.017 1.00 96.00 318 GLU A CA 1
ATOM 2498 C C . GLU A 1 318 ? -11.930 -4.328 -20.563 1.00 96.00 318 GLU A C 1
ATOM 2500 O O . GLU A 1 318 ? -12.863 -3.569 -20.303 1.00 96.00 318 GLU A O 1
ATOM 2505 N N . TYR A 1 319 ? -11.255 -4.966 -19.604 1.00 94.12 319 TYR A N 1
ATOM 2506 C CA . TYR A 1 319 ? -11.566 -4.865 -18.180 1.00 94.12 319 TYR A CA 1
ATOM 2507 C C . TYR A 1 319 ? -11.418 -3.429 -17.657 1.00 94.12 319 TYR A C 1
ATOM 2509 O O . TYR A 1 319 ? -12.327 -2.906 -17.008 1.00 94.12 319 TYR A O 1
ATOM 2517 N N . ILE A 1 320 ? -10.314 -2.754 -17.990 1.00 94.69 320 ILE A N 1
ATOM 2518 C CA . ILE A 1 320 ? -10.094 -1.350 -17.611 1.00 94.69 320 ILE A CA 1
ATOM 2519 C C . ILE A 1 320 ? -11.099 -0.420 -18.298 1.00 94.69 320 ILE A C 1
ATOM 2521 O O . ILE A 1 320 ? -11.624 0.488 -17.655 1.00 94.69 320 ILE A O 1
ATOM 2525 N N . PHE A 1 321 ? -11.432 -0.666 -19.567 1.00 96.81 321 PHE A N 1
ATOM 2526 C CA . PHE A 1 321 ? -12.444 0.119 -20.271 1.00 96.81 321 PHE A CA 1
ATOM 2527 C C . PHE A 1 321 ? -13.831 -0.017 -19.626 1.00 96.81 321 PHE A C 1
ATOM 2529 O O . PHE A 1 321 ? -14.519 0.985 -19.430 1.00 96.81 321 PHE A O 1
ATOM 2536 N N . LYS A 1 322 ? -14.223 -1.228 -19.207 1.00 96.69 322 LYS A N 1
ATOM 2537 C CA . LYS A 1 322 ? -15.463 -1.442 -18.445 1.00 96.69 322 LYS A CA 1
ATOM 2538 C C . LYS A 1 322 ? -15.452 -0.681 -17.116 1.00 96.69 322 LYS A C 1
ATOM 2540 O O . LYS A 1 322 ? -16.464 -0.073 -16.774 1.00 96.69 322 LYS A O 1
ATOM 2545 N N . ARG A 1 323 ? -14.326 -0.668 -16.387 1.00 95.12 323 ARG A N 1
ATOM 2546 C CA . ARG A 1 323 ? -14.188 0.120 -15.143 1.00 95.12 323 ARG A CA 1
ATOM 2547 C C . ARG A 1 323 ? -14.337 1.619 -15.390 1.00 95.12 323 ARG A C 1
ATOM 2549 O O . ARG A 1 323 ? -15.027 2.284 -14.626 1.00 95.12 323 ARG A O 1
ATOM 2556 N N . LEU A 1 324 ? -13.753 2.133 -16.472 1.00 96.12 324 LEU A N 1
ATOM 2557 C CA . LEU A 1 324 ? -13.903 3.533 -16.869 1.00 96.12 324 LEU A CA 1
ATOM 2558 C C . LEU A 1 324 ? -15.364 3.875 -17.208 1.00 96.12 324 LEU A C 1
ATOM 2560 O O . LEU A 1 324 ? -15.881 4.890 -16.757 1.00 96.12 324 LEU A O 1
ATOM 2564 N N . ILE A 1 325 ? -16.072 3.019 -17.952 1.00 97.12 325 ILE A N 1
ATOM 2565 C CA . ILE A 1 325 ? -17.511 3.217 -18.204 1.00 97.12 325 ILE A CA 1
ATOM 2566 C C . ILE A 1 325 ? -18.282 3.257 -16.883 1.00 97.12 325 ILE A C 1
ATOM 2568 O O . ILE A 1 325 ? -19.109 4.146 -16.678 1.00 97.12 325 ILE A O 1
ATOM 2572 N N . LEU A 1 326 ? -18.008 2.321 -15.971 1.00 96.81 326 LEU A N 1
ATOM 2573 C CA . LEU A 1 326 ? -18.716 2.273 -14.698 1.00 96.81 326 LEU A CA 1
ATOM 2574 C C . LEU A 1 326 ? -18.409 3.495 -13.821 1.00 96.81 326 LEU A C 1
ATOM 2576 O O . LEU A 1 326 ? -19.305 3.976 -13.126 1.00 96.81 326 LEU A O 1
ATOM 2580 N N . SER A 1 327 ? -17.201 4.062 -13.898 1.00 96.38 327 SER A N 1
ATOM 2581 C CA . SER A 1 327 ? -16.878 5.300 -13.184 1.00 96.38 327 SER A CA 1
ATOM 2582 C C . SER A 1 327 ? -17.693 6.483 -13.712 1.00 96.38 327 SER A C 1
ATOM 2584 O O . SER A 1 327 ? -18.189 7.273 -12.913 1.00 96.38 327 SER A O 1
ATOM 2586 N N . PHE A 1 328 ? -17.941 6.566 -15.026 1.00 96.81 328 PHE A N 1
ATOM 2587 C CA . PHE A 1 328 ? -18.862 7.563 -15.590 1.00 96.81 328 PHE A CA 1
ATOM 2588 C C . PHE A 1 328 ? -20.306 7.353 -15.127 1.00 96.81 328 PHE A C 1
ATOM 2590 O O . PHE A 1 328 ? -20.967 8.315 -14.743 1.00 96.81 328 PHE A O 1
ATOM 2597 N N . LEU A 1 329 ? -20.795 6.110 -15.139 1.00 96.56 329 LEU A N 1
ATOM 2598 C CA . LEU A 1 329 ? -22.174 5.795 -14.749 1.00 96.56 329 LEU A CA 1
ATOM 2599 C C . LEU A 1 329 ? -22.445 6.039 -13.258 1.00 96.56 329 LEU A C 1
ATOM 2601 O O . LEU A 1 329 ? -23.560 6.393 -12.888 1.00 96.56 329 LEU A O 1
ATOM 2605 N N . THR A 1 330 ? -21.431 5.857 -12.412 1.00 94.81 330 THR A N 1
ATOM 2606 C CA . THR A 1 330 ? -21.526 6.036 -10.952 1.00 94.81 330 THR A CA 1
ATOM 2607 C C . THR A 1 330 ? -21.079 7.418 -10.477 1.00 94.81 330 THR A C 1
ATOM 2609 O O . THR A 1 330 ? -21.217 7.731 -9.298 1.00 94.81 330 THR A O 1
ATOM 2612 N N . GLY A 1 331 ? -20.549 8.258 -11.372 1.00 94.94 331 GLY A N 1
ATOM 2613 C CA . GLY A 1 331 ? -20.014 9.574 -11.021 1.00 94.94 331 GLY A CA 1
ATOM 2614 C C . GLY A 1 331 ? -18.703 9.526 -10.228 1.00 94.94 331 GLY A C 1
ATOM 2615 O O . GLY A 1 331 ? -18.369 10.496 -9.550 1.00 94.94 331 GLY A O 1
ATOM 2616 N N . ASN A 1 332 ? -17.947 8.425 -10.300 1.00 95.12 332 ASN A N 1
ATOM 2617 C CA 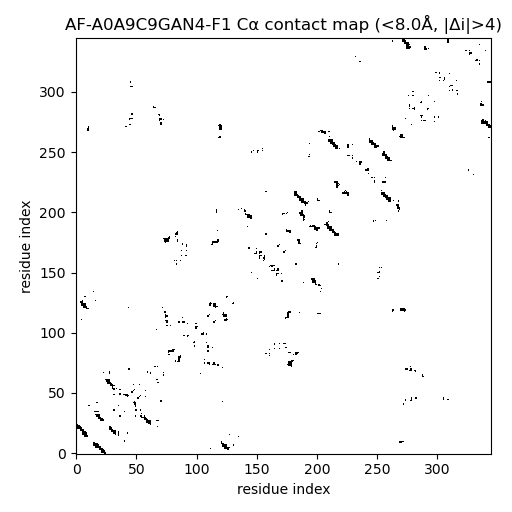. ASN A 1 332 ? -16.626 8.328 -9.685 1.00 95.12 332 ASN A CA 1
ATOM 2618 C C . ASN A 1 332 ? -15.603 9.158 -10.480 1.00 95.12 332 ASN A C 1
ATOM 2620 O O . ASN A 1 332 ? -15.028 8.696 -11.469 1.00 95.12 332 ASN A O 1
ATOM 2624 N N . GLY A 1 333 ? -15.382 10.390 -10.021 1.00 92.81 333 GLY A N 1
ATOM 2625 C CA . GLY A 1 333 ? -14.416 11.328 -10.594 1.00 92.81 333 GLY A CA 1
ATOM 2626 C C . GLY A 1 333 ? -12.957 11.096 -10.187 1.00 92.81 333 GLY A C 1
ATOM 2627 O O . GLY A 1 333 ? -12.102 11.851 -10.638 1.00 92.81 333 GLY A O 1
ATOM 2628 N N . ASP A 1 334 ? -12.663 10.085 -9.363 1.00 93.38 334 ASP A N 1
ATOM 2629 C CA . ASP A 1 334 ? -11.348 9.881 -8.738 1.00 93.38 334 ASP A CA 1
ATOM 2630 C C . ASP A 1 334 ? -10.683 8.549 -9.143 1.00 93.38 334 ASP A C 1
ATOM 2632 O O . ASP A 1 334 ? -9.874 7.974 -8.419 1.00 93.38 334 ASP A O 1
ATOM 2636 N N . LEU A 1 335 ? -11.008 7.997 -10.318 1.00 94.75 335 LEU A N 1
ATOM 2637 C CA . LEU A 1 335 ? -10.375 6.765 -10.818 1.00 94.75 335 LEU A CA 1
ATOM 2638 C C . LEU A 1 335 ? -8.981 7.044 -11.422 1.00 94.75 335 LEU A C 1
ATOM 2640 O O . LEU A 1 335 ? -8.782 6.984 -12.638 1.00 94.75 335 LEU A O 1
ATOM 2644 N N . HIS A 1 336 ? -8.030 7.385 -10.552 1.00 95.06 336 HIS A N 1
ATOM 2645 C CA . HIS A 1 336 ? -6.647 7.752 -10.870 1.00 95.06 336 HIS A CA 1
ATOM 2646 C C . HIS A 1 336 ? -5.661 6.565 -10.791 1.00 95.06 336 HIS A C 1
ATOM 2648 O O . HIS A 1 336 ? -6.024 5.470 -10.360 1.00 95.06 336 HIS A O 1
ATOM 2654 N N . LEU A 1 337 ? -4.381 6.772 -11.130 1.00 95.50 337 LEU A N 1
ATOM 2655 C CA . LEU A 1 337 ? -3.380 5.699 -11.293 1.00 95.50 337 LEU A CA 1
ATOM 2656 C C . LEU A 1 337 ? -3.126 4.832 -10.044 1.00 95.50 337 LEU A C 1
ATOM 2658 O O . LEU A 1 337 ? -2.802 3.656 -10.179 1.00 95.50 337 LEU A O 1
ATOM 2662 N N . GLU A 1 338 ? -3.271 5.383 -8.836 1.00 93.25 338 GLU A N 1
ATOM 2663 C CA . GLU A 1 338 ? -3.104 4.627 -7.579 1.00 93.25 338 GLU A CA 1
ATOM 2664 C C . GLU A 1 338 ? -4.333 3.748 -7.246 1.00 93.25 338 GLU A C 1
ATOM 2666 O O . GLU A 1 338 ? -4.217 2.793 -6.488 1.00 93.25 338 GLU A O 1
ATOM 2671 N N . ASN A 1 339 ? -5.493 4.006 -7.871 1.00 94.06 339 ASN A N 1
ATOM 2672 C CA . ASN A 1 339 ? -6.734 3.232 -7.689 1.00 94.06 339 ASN A CA 1
ATOM 2673 C C . ASN A 1 339 ? -6.838 2.043 -8.662 1.00 94.06 339 ASN A C 1
ATOM 2675 O O . ASN A 1 339 ? -7.846 1.334 -8.693 1.00 94.06 339 ASN A O 1
ATOM 2679 N N . LEU A 1 340 ? -5.800 1.829 -9.472 1.00 94.81 340 LEU A N 1
ATOM 2680 C CA . LEU A 1 340 ? -5.671 0.721 -10.408 1.00 94.81 340 LEU A CA 1
ATOM 2681 C C . LEU A 1 340 ? -4.405 -0.056 -10.061 1.00 94.81 340 LEU A C 1
ATOM 2683 O O . LEU A 1 340 ? -3.377 0.525 -9.710 1.00 94.81 340 LEU A O 1
ATOM 2687 N N . SER A 1 341 ? -4.460 -1.378 -10.150 1.00 94.19 341 SER A N 1
ATOM 2688 C CA . SER A 1 341 ? -3.308 -2.228 -9.857 1.00 94.19 341 SER A CA 1
ATOM 2689 C C . SER A 1 341 ? -3.282 -3.450 -10.756 1.00 94.19 341 SER A C 1
ATOM 2691 O O . SER A 1 341 ? -4.317 -3.894 -11.253 1.00 94.19 341 SER A O 1
ATOM 2693 N N . ILE A 1 342 ? -2.079 -3.970 -10.947 1.00 92.75 342 ILE A N 1
ATOM 2694 C CA . ILE A 1 342 ? -1.816 -5.285 -11.514 1.00 92.75 342 ILE A CA 1
ATOM 2695 C C . ILE A 1 342 ? -1.650 -6.234 -10.337 1.00 92.75 342 ILE A C 1
ATOM 2697 O O . ILE A 1 342 ? -1.010 -5.877 -9.348 1.00 92.75 342 ILE A O 1
ATOM 2701 N N . ILE A 1 343 ? -2.248 -7.414 -10.441 1.00 91.81 343 ILE A N 1
ATOM 2702 C CA . ILE A 1 343 ? -2.189 -8.452 -9.420 1.00 91.81 343 ILE A CA 1
ATOM 2703 C C . ILE A 1 343 ? -1.897 -9.796 -10.083 1.00 91.81 343 ILE A C 1
ATOM 2705 O O . ILE A 1 343 ? -2.457 -10.099 -11.136 1.00 91.81 343 ILE A O 1
ATOM 2709 N N . GLU A 1 344 ? -1.021 -10.581 -9.467 1.00 86.06 344 GLU A N 1
ATOM 2710 C CA . GLU A 1 344 ? -0.704 -11.955 -9.860 1.00 86.06 344 GLU A CA 1
ATOM 2711 C C . GLU A 1 344 ? -0.964 -12.842 -8.636 1.00 86.06 344 GLU A C 1
ATOM 2713 O O . GLU A 1 344 ? -0.285 -12.698 -7.616 1.00 86.06 344 GLU A O 1
ATOM 2718 N N . GLN A 1 345 ? -2.020 -13.663 -8.716 1.00 68.19 345 GLN A N 1
ATOM 2719 C CA . GLN A 1 345 ? -2.511 -14.532 -7.636 1.00 68.19 345 GLN A CA 1
ATOM 2720 C C . GLN A 1 345 ? -2.122 -15.990 -7.847 1.00 68.19 345 GLN A C 1
ATOM 2722 O O . GLN A 1 345 ? -2.201 -16.454 -9.009 1.00 68.19 345 GLN A O 1
#

pLDDT: mean 91.39, std 6.74, range [60.0, 98.56]

Sequence (345 aa):
MDREAVIWTSIGDAPVKMGRLNVTDEECRFNFNPAYLETSLPGMGVLHSPGIVGRNPLVWKRTEYFPVFPELKSLIPPGNEQNFQRKLILAYLAKIDVTPAIGFETDWEILMVAGHGGIGHNDVFKDDDSARKWYDDNEPVAFYTMDESFGFSLKEFLTWMDNDADMIINAIGPTPSVGGAVPKLLLSIPGGGWDGRIALPTKKSTNDRTDIILKFEQSNQYPGIIDLEALALDIHKEAGFDVPRYWKTSINGINALAIERFDRNEFNKPVFMETVLSVMACGDKSITNNYSSSYDRIADAIDKISAPFVHDPVKAKEYIFKRLILSFLTGNGDLHLENLSIIEQ

Foldseek 3Di:
DKAKKWKWFQQDPGIDTQWMWIADPFKIKTAGDLVNLVVQDAHLDLCGGCVNQPGHIDIDTADLQPNYQLSLSFQFEDLPLLALLLLLLCLLCVVVVHDFDRGVRSRVSSCQQQSAPTFFTIHMHRDPVRVCVLLVPPDFFDKDAQDLVNLVLVVCCLVPVPDDCPVVCVRENNFHGGYDRFDKTWWKDFLVDDDRIIYHQDSWFDQGIFIWIKTWDPCVPDNCVLVLVVVLLVVCVVVPDDAFDWDWDARNNITIITGTRPLAPNRRGGFGKGFQLSLCVVVDVQRRDQASDDLVVSLVSLVVSDPPQNPDSVVVNVVVVSVVVSCVVSVVPRCTRRVHMGTDD

Nearest PDB structures (foldseek):
  8j9t-assembly1_B  TM=2.120E-01  e=4.076E-02  Salmonella enterica subsp. enterica serovar Typhi str. CT18
  4ckk-assembly2_D  TM=2.120E-01  e=9.655E-02  Escherichia coli
  3lpx-assembly1_A  TM=2.034E-01  e=1.529E-01  Colwellia psychrerythraea 34H
  4tma-assembly1_C  TM=3.156E-01  e=9.092E-01  Escherichia coli str. K-12 substr. MC4100
  2y3p-assembly1_B  TM=2.059E-01  e=2.879E-01  Escherichia coli

Mean predicted aligned error: 4.53 Å